Protein AF-A0A496NGK7-F1 (afdb_monomer)

Mean predicted aligned error: 6.14 Å

Foldseek 3Di:
DPPDDDVLVVVVVVVVVCVVCVVPPWDKDWPDKDKFWWDWDDPPDPPAWTKMWIWTWMATPVGKIKTKIKIWTFDDPPDDQDWQPDAAEDFPLLLAWWWKKWWDWPPAQKIKMWIAHSNRYIFIAIANHQCPPVDVVGHGDDVLAKDWPDWGWDPDRPRITIIMTMMIGNDNIDTFWMWTKIWHQDVNDTIIITSFADVVGDSSPRVRTDTD

Nearest PDB structures (foldseek):
  3nv0-assembly1_B  TM=3.096E-01  e=2.035E+00  Caenorhabditis elegans
  5drv-assembly1_A-2  TM=3.560E-01  e=3.803E+00  Homo sapiens

Secondary structure (DSSP, 8-state):
--PPPPHHHHHHHHHHHHHHHTT--S-EEEEEEEEEEEEESSTT-TTPPPEEEEEEEEEETTS-EEEEEEEEEE--TT---------EE-S-GGGSSEEEEEEEETT-S-EEEEEEETTSEEEEEEESBTTBS--SSPPBPPTTTEEEEEEEEEEEETTEEEEEEEEEE-SSPPEEEEEEEEEEEETTEEEEEESS--SS--TT-GGGSEE-

pLDDT: mean 85.37, std 13.39, range [34.03, 98.56]

Solvent-accessible surface area (backbone atoms only — not comparable to full-atom values): 11877 Å² total; per-residue (Å²): 130,83,76,77,74,59,70,59,56,58,54,47,53,54,52,53,52,47,62,68,41,77,78,46,100,56,68,76,41,80,74,51,75,49,80,42,60,38,44,65,70,66,88,84,53,95,77,63,58,58,34,40,34,40,41,38,36,34,40,35,82,81,63,43,30,35,43,35,40,39,40,33,35,37,69,49,98,88,63,79,85,60,85,43,87,63,71,45,82,51,80,73,43,80,81,43,47,18,44,34,33,37,40,24,45,68,82,46,71,33,36,37,38,40,40,32,28,79,68,30,37,24,42,49,31,46,28,64,32,83,70,24,72,81,48,90,71,59,49,66,44,55,68,77,48,42,36,80,76,44,67,42,60,54,74,71,44,90,64,22,43,36,38,37,42,32,32,38,31,59,45,97,61,50,68,36,32,43,40,62,33,36,34,44,58,55,97,86,42,78,42,47,25,26,64,50,78,46,89,72,84,45,91,75,47,69,89,49,37,47,75,107

Radius of gyration: 16.33 Å; Cα contacts (8 Å, |Δi|>4): 457; chains: 1; bounding box: 42×41×37 Å

Structure (mmCIF, N/CA/C/O backbone):
data_AF-A0A496NGK7-F1
#
_entry.id   AF-A0A496NGK7-F1
#
loop_
_atom_site.group_PDB
_atom_site.id
_atom_site.type_symbol
_atom_site.label_atom_id
_atom_site.label_alt_id
_atom_site.label_comp_id
_atom_site.label_asym_id
_atom_site.label_entity_id
_atom_site.label_seq_id
_atom_site.pdbx_PDB_ins_code
_atom_site.Cartn_x
_atom_site.Cartn_y
_atom_site.Cartn_z
_atom_site.occupancy
_atom_site.B_iso_or_equiv
_atom_site.auth_seq_id
_atom_site.auth_comp_id
_atom_site.auth_asym_id
_atom_site.auth_atom_id
_atom_site.pdbx_PDB_model_num
ATOM 1 N N . MET A 1 1 ? 24.297 2.172 10.222 1.00 34.03 1 MET A N 1
ATOM 2 C CA . MET A 1 1 ? 24.162 3.626 10.002 1.00 34.03 1 MET A CA 1
ATOM 3 C C . MET A 1 1 ? 22.992 3.819 9.063 1.00 34.03 1 MET A C 1
ATOM 5 O O . MET A 1 1 ? 23.120 3.502 7.890 1.00 34.03 1 MET A O 1
ATOM 9 N N . THR A 1 2 ? 21.835 4.215 9.584 1.00 40.59 2 THR A N 1
ATOM 10 C CA . THR A 1 2 ? 20.708 4.677 8.768 1.00 40.59 2 THR A CA 1
ATOM 11 C C . THR A 1 2 ? 21.194 5.908 8.011 1.00 40.59 2 THR A C 1
ATOM 13 O O . THR A 1 2 ? 21.618 6.878 8.638 1.00 40.59 2 THR A O 1
ATOM 16 N N . ALA A 1 3 ? 21.260 5.832 6.682 1.00 46.28 3 ALA A N 1
ATOM 17 C CA . ALA A 1 3 ? 21.598 6.997 5.879 1.00 46.28 3 ALA A CA 1
ATOM 18 C C . ALA A 1 3 ? 20.570 8.089 6.198 1.00 46.28 3 ALA A C 1
ATOM 20 O O . ALA A 1 3 ? 19.370 7.815 6.213 1.00 46.28 3 ALA A O 1
ATOM 21 N N . LEU A 1 4 ? 21.048 9.291 6.524 1.00 54.16 4 LEU A N 1
ATOM 22 C CA . LEU A 1 4 ? 20.175 10.444 6.698 1.00 54.16 4 LEU A CA 1
ATOM 23 C C . LEU A 1 4 ? 19.367 10.625 5.416 1.00 54.16 4 LEU A C 1
ATOM 25 O O . LEU A 1 4 ? 19.897 10.477 4.311 1.00 54.16 4 LEU A O 1
ATOM 29 N N . LEU A 1 5 ? 18.084 10.917 5.589 1.00 59.88 5 LEU A N 1
ATOM 30 C CA . LEU A 1 5 ? 17.201 11.246 4.491 1.00 59.88 5 LEU A CA 1
ATOM 31 C C . LEU A 1 5 ? 17.807 12.369 3.644 1.00 59.88 5 LEU A C 1
ATOM 33 O O . LEU A 1 5 ? 18.332 13.337 4.204 1.00 59.88 5 LEU A O 1
ATOM 37 N N . PRO A 1 6 ? 17.710 12.297 2.307 1.00 68.06 6 PRO A N 1
ATOM 38 C CA . PRO A 1 6 ? 17.902 13.479 1.491 1.00 68.06 6 PRO A CA 1
ATOM 39 C C . PRO A 1 6 ? 16.965 14.586 2.006 1.00 68.06 6 PRO A C 1
ATOM 41 O O . PRO A 1 6 ? 15.762 14.336 2.145 1.00 68.06 6 PRO A O 1
ATOM 44 N N . PRO A 1 7 ? 17.460 15.810 2.274 1.00 73.88 7 PRO A N 1
ATOM 45 C CA . PRO A 1 7 ? 16.635 16.904 2.796 1.00 73.88 7 PRO A CA 1
ATOM 46 C C . PRO A 1 7 ? 15.385 17.193 1.951 1.00 73.88 7 PRO A C 1
ATOM 48 O O . PRO A 1 7 ? 14.369 17.664 2.463 1.00 73.88 7 PRO A O 1
ATOM 51 N N . ALA A 1 8 ? 15.434 16.889 0.651 1.00 76.44 8 ALA A N 1
ATOM 52 C CA . ALA A 1 8 ? 14.304 17.038 -0.255 1.00 76.44 8 ALA A CA 1
ATOM 53 C C . ALA A 1 8 ? 13.152 16.059 0.055 1.00 76.44 8 ALA A C 1
ATOM 55 O O . ALA A 1 8 ? 11.986 16.444 -0.068 1.00 76.44 8 ALA A O 1
ATOM 56 N N . ILE A 1 9 ? 13.452 14.832 0.506 1.00 78.31 9 ILE A N 1
ATOM 57 C CA . ILE A 1 9 ? 12.446 13.838 0.920 1.00 78.31 9 ILE A CA 1
ATOM 58 C C . ILE A 1 9 ? 11.722 14.312 2.183 1.00 78.31 9 ILE A C 1
ATOM 60 O O . ILE A 1 9 ? 10.491 14.311 2.213 1.00 78.31 9 ILE A O 1
ATOM 64 N N . GLU A 1 10 ? 12.450 14.816 3.183 1.00 77.19 10 GLU A N 1
ATOM 65 C CA . GLU A 1 10 ? 11.846 15.364 4.410 1.00 77.19 10 GLU A CA 1
ATOM 66 C C . GLU A 1 10 ? 10.927 16.558 4.122 1.00 77.19 10 GLU A C 1
ATOM 68 O O . GLU A 1 10 ? 9.798 16.625 4.614 1.00 77.19 10 GLU A O 1
ATOM 73 N N . GLN A 1 11 ? 11.370 17.489 3.269 1.00 77.50 11 GLN A N 1
ATOM 74 C CA . GLN A 1 11 ? 10.541 18.624 2.855 1.00 77.50 11 GLN A CA 1
ATOM 75 C C . GLN A 1 11 ? 9.290 18.183 2.088 1.00 77.50 11 GLN A C 1
ATOM 77 O O . GLN A 1 11 ? 8.237 18.815 2.212 1.00 77.50 11 GLN A O 1
ATOM 82 N N . ASN A 1 12 ? 9.388 17.126 1.278 1.00 83.12 12 ASN A N 1
ATOM 83 C CA . ASN A 1 12 ? 8.246 16.583 0.556 1.00 83.12 12 ASN A CA 1
ATOM 84 C C . ASN A 1 12 ? 7.221 15.952 1.513 1.00 83.12 12 ASN A C 1
ATOM 86 O O . ASN A 1 12 ? 6.036 16.284 1.421 1.00 83.12 12 ASN A O 1
ATOM 90 N N . LEU A 1 13 ? 7.682 15.136 2.469 1.00 79.06 13 LEU A N 1
ATOM 91 C CA . LEU A 1 13 ? 6.844 14.565 3.529 1.00 79.06 13 LEU A CA 1
ATOM 92 C C . LEU A 1 13 ? 6.095 15.669 4.280 1.00 79.06 13 LEU A C 1
ATOM 94 O O . LEU A 1 13 ? 4.868 15.636 4.353 1.00 79.06 13 LEU A O 1
ATOM 98 N N . TYR A 1 14 ? 6.813 16.706 4.723 1.00 76.19 14 TYR A N 1
ATOM 99 C CA . TYR A 1 14 ? 6.223 17.850 5.420 1.00 76.19 14 TYR A CA 1
ATOM 100 C C . TYR A 1 14 ? 5.133 18.562 4.598 1.00 76.19 14 TYR A C 1
ATOM 102 O O . TYR A 1 14 ? 4.069 18.885 5.127 1.00 76.19 14 TYR A O 1
ATOM 110 N N . LYS A 1 15 ? 5.356 18.782 3.295 1.00 76.00 15 LYS A N 1
ATOM 111 C CA . LYS A 1 15 ? 4.354 19.398 2.403 1.00 76.00 15 LYS A CA 1
ATOM 112 C C . LYS A 1 15 ? 3.128 18.509 2.201 1.00 76.00 15 LYS A C 1
ATOM 114 O O . LYS A 1 15 ? 2.009 19.013 2.186 1.00 76.00 15 LYS A O 1
ATOM 119 N N . THR A 1 16 ? 3.318 17.203 2.021 1.00 74.00 16 THR A N 1
ATOM 120 C CA . THR A 1 16 ? 2.203 16.254 1.872 1.00 74.00 16 THR A CA 1
ATOM 121 C C . THR A 1 16 ? 1.362 16.203 3.134 1.00 74.00 16 THR A C 1
ATOM 123 O O . THR A 1 16 ? 0.141 16.303 3.055 1.00 74.00 16 THR A O 1
ATOM 126 N N . HIS A 1 17 ? 2.025 16.124 4.284 1.00 75.00 17 HIS A N 1
ATOM 127 C CA . HIS A 1 17 ? 1.416 16.270 5.595 1.00 75.00 17 HIS A CA 1
ATOM 128 C C . HIS A 1 17 ? 0.562 17.543 5.648 1.00 75.00 17 HIS A C 1
ATOM 130 O O . HIS A 1 17 ? -0.647 17.434 5.823 1.00 75.00 17 HIS A O 1
ATOM 136 N N . GLN A 1 18 ? 1.135 18.726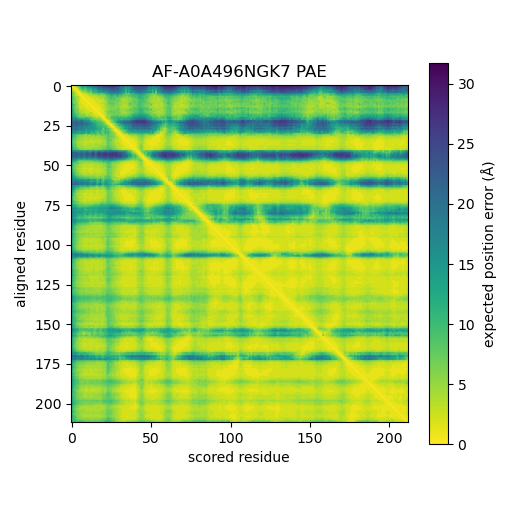 5.382 1.00 73.00 18 GLN A N 1
ATOM 137 C CA . GLN A 1 18 ? 0.377 19.989 5.334 1.00 73.00 18 GLN A CA 1
ATOM 138 C C . GLN A 1 18 ? -0.863 19.920 4.434 1.00 73.00 18 GLN A C 1
ATOM 140 O O . GLN A 1 18 ? -1.938 20.297 4.873 1.00 73.00 18 GLN A O 1
ATOM 145 N N . GLN A 1 19 ? -0.764 19.368 3.224 1.00 70.25 19 GLN A N 1
ATOM 146 C CA . GLN A 1 19 ? -1.907 19.294 2.304 1.00 70.25 19 GLN A CA 1
ATOM 147 C C . GLN A 1 19 ? -3.047 18.391 2.788 1.00 70.25 19 GLN A C 1
ATOM 149 O O . GLN A 1 19 ? -4.212 18.699 2.535 1.00 70.25 19 GLN A O 1
ATOM 154 N N . VAL A 1 20 ? -2.737 17.283 3.468 1.00 67.00 20 VAL A N 1
ATOM 155 C CA . VAL A 1 20 ? -3.765 16.462 4.129 1.00 67.00 20 VAL A CA 1
ATOM 156 C C . VAL A 1 20 ? -4.433 17.275 5.247 1.00 67.00 20 VAL A C 1
ATOM 158 O O . VAL A 1 20 ? -5.654 17.232 5.393 1.00 67.00 20 VAL A O 1
ATOM 161 N N . PHE A 1 21 ? -3.646 18.071 5.979 1.00 62.72 21 PHE A N 1
ATOM 162 C CA . PHE A 1 21 ? -4.090 18.861 7.130 1.00 62.72 21 PHE A CA 1
ATOM 163 C C . PHE A 1 21 ? -4.836 20.158 6.780 1.00 62.72 21 PHE A C 1
ATOM 165 O O . PHE A 1 21 ? -5.725 20.551 7.527 1.00 62.72 21 PHE A O 1
ATOM 172 N N . ASP A 1 22 ? -4.536 20.820 5.661 1.00 59.59 22 ASP A N 1
ATOM 173 C CA . ASP A 1 22 ? -5.075 22.150 5.328 1.00 59.59 22 ASP A CA 1
ATOM 174 C C . ASP A 1 22 ? -6.607 22.155 5.130 1.00 59.59 22 ASP A C 1
ATOM 176 O O . ASP A 1 22 ? -7.239 23.212 5.127 1.00 59.59 22 ASP A O 1
ATOM 180 N N . LYS A 1 23 ? -7.236 20.975 5.010 1.00 52.47 23 LYS A N 1
ATOM 181 C CA . LYS A 1 23 ? -8.699 20.814 4.959 1.00 52.47 23 LYS A CA 1
ATOM 182 C C . LYS A 1 23 ? -9.327 20.421 6.308 1.00 52.47 23 LYS A C 1
ATOM 184 O O . LYS A 1 23 ? -10.541 20.543 6.462 1.00 52.47 23 LYS A O 1
ATOM 189 N N . ALA A 1 24 ? -8.532 19.990 7.288 1.00 51.34 24 ALA A N 1
ATOM 190 C CA . ALA A 1 24 ? -8.985 19.585 8.614 1.00 51.34 24 ALA A CA 1
ATOM 191 C C . ALA A 1 24 ? -8.494 20.607 9.650 1.00 51.34 24 ALA A C 1
ATOM 193 O O . ALA A 1 24 ? -7.361 20.531 10.111 1.00 51.34 24 ALA A O 1
ATOM 194 N N . GLY A 1 25 ? -9.339 21.574 10.026 1.00 51.78 25 GLY A N 1
ATOM 195 C CA . GLY A 1 25 ? -9.078 22.580 11.074 1.00 51.78 25 GLY A CA 1
ATOM 196 C C . GLY A 1 25 ? -8.949 22.005 12.496 1.00 51.78 25 GLY A C 1
ATOM 197 O O . GLY A 1 25 ? -9.482 22.568 13.448 1.00 51.78 25 GLY A O 1
ATOM 198 N N . SER A 1 26 ? -8.283 20.864 12.632 1.00 54.50 26 SER A N 1
ATOM 199 C CA . SER A 1 26 ? -8.196 20.001 13.799 1.00 54.50 26 SER A CA 1
ATOM 200 C C . SER A 1 26 ? -6.744 19.950 14.279 1.00 54.50 26 SER A C 1
ATOM 202 O O . SER A 1 26 ? -5.812 19.845 13.483 1.00 54.50 26 SER A O 1
ATOM 204 N N . SER A 1 27 ? -6.527 20.015 15.590 1.00 57.94 27 SER A N 1
ATOM 205 C CA . SER A 1 27 ? -5.200 19.833 16.183 1.00 57.94 27 SER A CA 1
ATOM 206 C C . SER A 1 27 ? -4.720 18.391 15.986 1.00 57.94 27 SER A C 1
ATOM 208 O O . SER A 1 27 ? -5.440 17.449 16.320 1.00 57.94 27 SER A O 1
ATOM 210 N N . LYS A 1 28 ? -3.505 18.231 15.443 1.00 64.88 28 LYS A N 1
ATOM 211 C CA . LYS A 1 28 ? -2.883 16.931 15.158 1.00 64.88 28 LYS A CA 1
ATOM 212 C C . LYS A 1 28 ? -2.143 16.366 16.366 1.00 64.88 28 LYS A C 1
ATOM 214 O O . LYS A 1 28 ? -1.424 17.097 17.051 1.00 64.88 28 LYS A O 1
ATOM 219 N N . HIS A 1 29 ? -2.196 15.048 16.512 1.00 65.56 29 HIS A N 1
ATOM 220 C CA . HIS A 1 29 ? -1.233 14.289 17.298 1.00 65.56 29 HIS A CA 1
ATOM 221 C C . HIS A 1 29 ? -0.621 13.215 16.397 1.00 65.56 29 HIS A C 1
ATOM 223 O O . HIS A 1 29 ? -1.316 12.309 15.941 1.00 65.56 29 HIS A O 1
ATOM 229 N N . ASN A 1 30 ? 0.676 13.346 16.093 1.00 68.56 30 ASN A N 1
ATOM 230 C CA . ASN A 1 30 ? 1.402 12.254 15.451 1.00 68.56 30 ASN A CA 1
ATOM 231 C C . ASN A 1 30 ? 1.521 11.120 16.470 1.00 68.56 30 ASN A C 1
ATOM 233 O O . ASN A 1 30 ? 2.072 11.347 17.549 1.00 68.56 30 ASN A O 1
ATOM 237 N N . ILE A 1 31 ? 0.960 9.954 16.149 1.00 74.56 31 ILE A N 1
ATOM 238 C CA . ILE A 1 31 ? 1.047 8.785 17.020 1.00 74.56 31 ILE A CA 1
ATOM 239 C C . ILE A 1 31 ? 2.406 8.123 16.798 1.00 74.56 31 ILE A C 1
ATOM 241 O O . ILE A 1 31 ? 3.157 7.940 17.754 1.00 74.56 31 ILE A O 1
ATOM 245 N N . TRP A 1 32 ? 2.737 7.796 15.546 1.00 84.69 32 TRP A N 1
ATOM 246 C CA . TRP A 1 32 ? 4.004 7.163 15.188 1.00 84.69 32 TRP A CA 1
ATOM 247 C C . TRP A 1 32 ? 4.357 7.357 13.708 1.0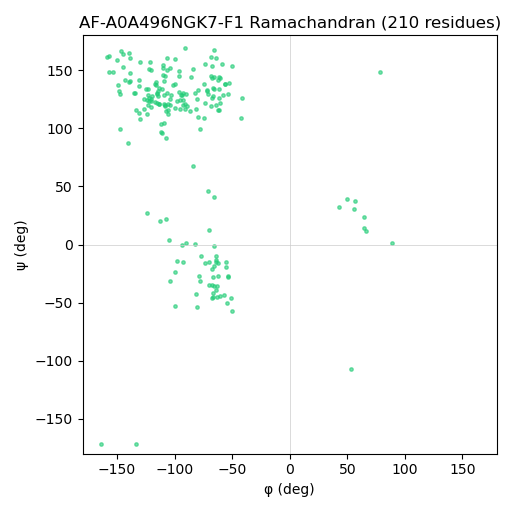0 84.69 32 TRP A C 1
ATOM 249 O O . TRP A 1 32 ? 3.507 7.642 12.864 1.00 84.69 32 TRP A O 1
ATOM 259 N N . GLN A 1 33 ? 5.640 7.151 13.403 1.00 88.19 33 GLN A N 1
ATOM 260 C CA . GLN A 1 33 ? 6.187 7.065 12.051 1.00 88.19 33 GLN A CA 1
ATOM 261 C C . GLN A 1 33 ? 7.069 5.815 11.947 1.00 88.19 33 GLN A C 1
ATOM 263 O O . GLN A 1 33 ? 7.887 5.569 12.833 1.00 88.19 33 GLN A O 1
ATOM 268 N N . GLN A 1 34 ? 6.940 5.069 10.850 1.00 90.94 34 GLN A N 1
ATOM 269 C CA . GLN A 1 34 ? 7.770 3.906 10.535 1.00 90.94 34 GLN A CA 1
ATOM 270 C C . GLN A 1 34 ? 8.303 4.000 9.102 1.00 90.94 34 GLN A C 1
ATOM 272 O O . GLN A 1 34 ? 7.599 4.422 8.184 1.00 90.94 34 GLN A O 1
ATOM 277 N N . VAL A 1 35 ? 9.555 3.583 8.907 1.00 92.94 35 VAL A N 1
ATOM 278 C CA . VAL A 1 35 ? 10.210 3.558 7.592 1.00 92.94 35 VAL A CA 1
ATOM 279 C C . VAL A 1 35 ? 10.420 2.116 7.152 1.00 92.94 35 VAL A C 1
ATOM 281 O O . VAL A 1 35 ? 10.913 1.291 7.924 1.00 92.94 35 VAL A O 1
ATOM 284 N N . PHE A 1 36 ? 10.086 1.834 5.898 1.00 95.56 36 PHE A N 1
ATOM 285 C CA . PHE A 1 36 ? 10.253 0.534 5.263 1.00 95.56 36 PHE A CA 1
ATOM 286 C C . PHE A 1 36 ? 11.167 0.674 4.054 1.00 95.56 36 PHE A C 1
ATOM 288 O O . PHE A 1 36 ? 10.889 1.444 3.138 1.00 95.56 36 PHE A O 1
ATOM 295 N N . TYR A 1 37 ? 12.247 -0.098 4.033 1.00 94.88 37 TYR A N 1
ATOM 296 C CA . TYR A 1 37 ? 13.072 -0.273 2.842 1.00 94.88 37 TYR A CA 1
ATOM 297 C C . TYR A 1 37 ? 12.596 -1.544 2.157 1.00 94.88 37 TYR A C 1
ATOM 299 O O . TYR A 1 37 ? 12.654 -2.613 2.772 1.00 94.88 37 TYR A O 1
ATOM 307 N N . LEU A 1 38 ? 12.071 -1.428 0.938 1.00 95.75 38 LEU A N 1
ATOM 308 C CA . LEU A 1 38 ? 11.560 -2.586 0.215 1.00 95.75 38 LEU A CA 1
ATOM 309 C C . LEU A 1 38 ? 12.656 -3.161 -0.675 1.00 95.75 38 LEU A C 1
ATOM 311 O O . LEU A 1 38 ? 13.304 -2.442 -1.437 1.00 95.75 38 LEU A O 1
ATOM 315 N N . ILE A 1 39 ? 12.839 -4.471 -0.578 1.00 93.88 39 ILE A N 1
ATOM 316 C CA . ILE A 1 39 ? 13.808 -5.234 -1.359 1.00 93.88 39 ILE A CA 1
ATOM 317 C C . ILE A 1 39 ? 13.070 -6.081 -2.401 1.00 93.88 39 ILE A C 1
ATOM 319 O O . ILE A 1 39 ? 11.966 -6.551 -2.114 1.00 93.88 39 ILE A O 1
ATOM 323 N N . PRO A 1 40 ? 13.629 -6.289 -3.604 1.00 94.19 40 PRO A N 1
ATOM 324 C CA . PRO A 1 40 ? 13.021 -7.163 -4.602 1.00 94.19 40 PRO A CA 1
ATOM 325 C C . PRO A 1 40 ? 13.070 -8.632 -4.153 1.00 94.19 40 PRO A C 1
ATOM 327 O O . PRO A 1 40 ? 14.034 -9.078 -3.530 1.00 94.19 40 PRO A O 1
ATOM 330 N N . PHE A 1 41 ? 12.037 -9.403 -4.485 1.00 90.44 41 PHE A N 1
ATOM 331 C CA . PHE A 1 41 ? 12.031 -10.851 -4.336 1.00 90.44 41 PHE A CA 1
ATOM 332 C C . PHE A 1 41 ? 12.909 -11.458 -5.434 1.00 90.44 41 PHE A C 1
ATOM 334 O O . PHE A 1 41 ? 12.508 -11.477 -6.598 1.00 90.44 41 PHE A O 1
ATOM 341 N N . SER A 1 42 ? 14.079 -11.974 -5.042 1.00 76.56 42 SER A N 1
ATOM 342 C CA . SER A 1 42 ? 15.182 -12.495 -5.876 1.00 76.56 42 SER A CA 1
ATOM 343 C C . SER A 1 42 ? 16.106 -11.444 -6.517 1.00 76.56 42 SER A C 1
ATOM 345 O O . SER A 1 42 ? 15.684 -10.353 -6.895 1.00 76.56 42 SER A O 1
ATOM 347 N N . ASP A 1 43 ? 17.381 -11.816 -6.689 1.00 63.62 43 ASP A N 1
ATOM 348 C CA . ASP A 1 43 ? 18.474 -10.979 -7.225 1.00 63.62 43 ASP A CA 1
ATOM 349 C C . ASP A 1 43 ? 18.359 -10.669 -8.736 1.00 63.62 43 ASP A C 1
ATOM 351 O O . ASP A 1 43 ? 19.318 -10.232 -9.372 1.00 63.62 43 ASP A O 1
ATOM 355 N N . VAL A 1 44 ? 17.205 -10.933 -9.355 1.00 54.84 44 VAL A N 1
ATOM 356 C CA . VAL A 1 44 ? 17.050 -10.992 -10.821 1.00 54.84 44 VAL A CA 1
ATOM 357 C C . VAL A 1 44 ? 17.174 -9.616 -11.494 1.00 54.84 44 VAL A C 1
ATOM 359 O O . VAL A 1 44 ? 17.416 -9.541 -12.697 1.00 54.84 44 VAL A O 1
ATOM 362 N N . ALA A 1 45 ? 17.097 -8.513 -10.748 1.00 54.91 45 ALA A N 1
ATOM 363 C CA . ALA A 1 45 ? 17.201 -7.174 -11.314 1.00 54.91 45 ALA A CA 1
ATOM 364 C C . ALA A 1 45 ? 18.504 -6.478 -10.891 1.00 54.91 45 ALA A C 1
ATOM 366 O O . ALA A 1 45 ? 18.566 -5.796 -9.871 1.00 54.91 45 ALA A O 1
ATOM 367 N N . VAL A 1 46 ? 19.522 -6.557 -11.757 1.00 55.22 46 VAL A N 1
ATOM 368 C CA . VAL A 1 46 ? 20.752 -5.730 -11.700 1.00 55.22 46 VAL A CA 1
ATOM 369 C C . VAL A 1 46 ? 20.421 -4.218 -11.687 1.00 55.22 46 VAL A C 1
ATOM 371 O O . VAL A 1 46 ? 21.259 -3.397 -11.326 1.00 55.22 46 VAL A O 1
ATOM 374 N N . THR A 1 47 ? 19.182 -3.848 -12.034 1.00 71.00 47 THR A N 1
ATOM 375 C CA . THR A 1 47 ? 18.645 -2.480 -12.107 1.00 71.00 47 THR A CA 1
ATOM 376 C C . THR A 1 47 ? 17.388 -2.268 -11.249 1.00 71.00 47 THR A C 1
ATOM 378 O O . THR A 1 47 ? 16.549 -1.439 -11.598 1.00 71.00 47 THR A O 1
ATOM 381 N N . ALA A 1 48 ? 17.199 -3.025 -10.160 1.00 82.69 48 ALA A N 1
ATOM 382 C CA . ALA A 1 48 ? 16.057 -2.812 -9.267 1.00 82.69 48 ALA A CA 1
ATOM 383 C C . ALA A 1 48 ? 16.098 -1.394 -8.659 1.00 82.69 48 ALA A C 1
ATOM 385 O O . ALA A 1 48 ? 17.073 -1.086 -7.969 1.00 82.69 48 ALA A O 1
ATOM 386 N N . PRO A 1 49 ? 15.067 -0.547 -8.856 1.00 89.25 49 PRO A N 1
ATOM 387 C CA . PRO A 1 49 ? 15.003 0.736 -8.174 1.00 89.25 49 PRO A CA 1
ATOM 388 C C . PRO A 1 49 ? 14.975 0.535 -6.664 1.00 89.25 49 PRO A C 1
ATOM 390 O O . PRO A 1 49 ? 14.321 -0.381 -6.152 1.00 89.25 49 PRO A O 1
ATOM 393 N N . LYS A 1 50 ? 15.634 1.434 -5.938 1.00 91.12 50 LYS A N 1
ATOM 394 C CA . LYS A 1 50 ? 15.430 1.565 -4.497 1.00 91.12 50 LYS A CA 1
ATOM 395 C C . LYS A 1 50 ? 14.009 2.039 -4.234 1.00 91.12 50 LYS A C 1
ATOM 397 O O . LYS A 1 50 ? 13.543 3.001 -4.847 1.00 91.12 50 LYS A O 1
ATOM 402 N N . ILE A 1 51 ? 13.349 1.393 -3.280 1.00 93.38 51 ILE A N 1
ATOM 403 C CA . ILE A 1 51 ? 12.013 1.776 -2.838 1.00 93.38 51 ILE A CA 1
ATOM 404 C C . ILE A 1 51 ? 12.025 1.965 -1.326 1.00 93.38 51 ILE A C 1
ATOM 406 O O . ILE A 1 51 ? 12.409 1.065 -0.576 1.00 93.38 51 ILE A O 1
ATOM 410 N N . VAL A 1 52 ? 11.596 3.146 -0.888 1.00 94.31 52 VAL A N 1
ATOM 411 C CA . VAL A 1 52 ? 11.439 3.489 0.527 1.00 94.31 52 VAL A CA 1
ATOM 412 C C . VAL A 1 52 ? 10.004 3.927 0.762 1.00 94.31 52 VAL A C 1
ATOM 414 O O . VAL A 1 52 ? 9.472 4.731 -0.001 1.00 94.31 52 VAL A O 1
ATOM 417 N N . VAL A 1 53 ? 9.376 3.415 1.815 1.00 95.69 53 VAL A N 1
ATOM 418 C CA . VAL A 1 53 ? 8.017 3.791 2.207 1.00 95.69 53 VAL A CA 1
ATOM 419 C C . VAL A 1 53 ? 8.036 4.392 3.601 1.00 95.69 53 VAL A C 1
ATOM 421 O O . VAL A 1 53 ? 8.556 3.788 4.537 1.00 95.69 53 VAL A O 1
ATOM 424 N N . TYR A 1 54 ? 7.447 5.574 3.731 1.00 93.44 54 TYR A N 1
ATOM 425 C CA . TYR A 1 54 ? 7.147 6.196 5.016 1.00 93.44 54 TYR A CA 1
ATOM 426 C C . TYR A 1 54 ? 5.692 5.928 5.352 1.00 93.44 54 TYR A C 1
ATOM 428 O O . TYR A 1 54 ? 4.815 6.268 4.558 1.00 93.44 54 TYR A O 1
ATOM 436 N N . ALA A 1 55 ? 5.452 5.323 6.508 1.00 93.69 55 ALA A N 1
ATOM 437 C CA . ALA A 1 55 ? 4.128 5.177 7.082 1.00 93.69 55 ALA A CA 1
ATOM 438 C C . ALA A 1 55 ? 4.010 6.123 8.279 1.00 93.69 55 ALA A C 1
ATOM 440 O O . ALA A 1 55 ? 4.714 5.948 9.273 1.00 93.69 55 ALA A O 1
ATOM 441 N N . ASP A 1 56 ? 3.132 7.114 8.180 1.00 89.88 56 ASP A N 1
ATOM 442 C CA . ASP A 1 56 ? 2.792 8.021 9.275 1.00 89.88 56 ASP A CA 1
ATOM 443 C C . ASP A 1 56 ? 1.373 7.724 9.757 1.00 89.88 56 ASP A C 1
ATOM 445 O O . ASP A 1 56 ? 0.442 7.711 8.947 1.00 89.88 56 ASP A O 1
ATOM 449 N N . PHE A 1 57 ? 1.191 7.535 11.065 1.00 87.56 57 PHE A N 1
ATOM 450 C CA . PHE A 1 57 ? -0.131 7.370 11.665 1.00 87.56 57 PHE A CA 1
ATOM 451 C C . PHE A 1 57 ? -0.468 8.534 12.579 1.00 87.56 57 PHE A C 1
ATOM 453 O O . PHE A 1 57 ? 0.231 8.852 13.545 1.00 87.56 57 PHE A O 1
ATOM 460 N N . LEU A 1 58 ? -1.565 9.193 12.242 1.00 83.25 58 LEU A N 1
ATOM 461 C CA . LEU A 1 58 ? -1.936 10.488 12.777 1.00 83.25 58 LEU A CA 1
ATOM 462 C C . LEU A 1 58 ? -3.334 10.388 13.373 1.00 83.25 58 LEU A C 1
ATOM 464 O O . LEU A 1 58 ? -4.238 9.870 12.722 1.00 83.25 58 LEU A O 1
ATOM 468 N N . SER A 1 59 ? -3.520 10.925 14.577 1.00 76.38 59 SER A N 1
ATOM 469 C CA . SER A 1 59 ? -4.838 11.048 15.202 1.00 76.38 59 SER A CA 1
ATOM 470 C C . SER A 1 59 ? -5.280 12.500 15.277 1.00 76.38 59 SER A C 1
ATOM 472 O O . SER A 1 59 ? -4.467 13.417 15.466 1.00 76.38 59 SER A O 1
ATOM 474 N N . TYR A 1 60 ? -6.586 12.693 15.131 1.00 68.62 60 TYR A N 1
ATOM 475 C CA . TYR A 1 60 ? -7.240 13.990 15.137 1.00 68.62 60 TYR A CA 1
ATOM 476 C C . TYR A 1 60 ? -8.301 14.048 16.227 1.00 68.62 60 TYR A C 1
ATOM 478 O O . TYR A 1 60 ? -8.938 13.056 16.566 1.00 68.62 60 TYR A O 1
ATOM 486 N N . THR A 1 61 ? -8.542 15.255 16.738 1.00 57.41 61 THR A N 1
ATOM 487 C CA . THR A 1 61 ? -9.514 15.527 17.811 1.00 57.41 61 THR A CA 1
ATOM 488 C C . THR A 1 61 ? -10.982 15.272 17.445 1.00 57.41 61 THR A C 1
ATOM 490 O O . THR A 1 61 ? -11.852 15.467 18.287 1.00 57.41 61 THR A O 1
ATOM 493 N N . ASN A 1 62 ? -11.269 14.854 16.210 1.00 61.03 62 ASN A N 1
ATOM 494 C CA . ASN A 1 62 ? -12.589 14.447 15.720 1.00 61.03 62 ASN A CA 1
ATOM 495 C C . ASN A 1 62 ? -12.707 12.921 15.506 1.00 61.03 62 ASN A C 1
ATOM 497 O O . ASN A 1 62 ? -13.547 12.489 14.718 1.00 61.03 62 ASN A O 1
ATOM 501 N N . ASP A 1 63 ? -11.855 12.133 16.170 1.00 59.03 63 ASP A N 1
ATOM 502 C CA . ASP A 1 63 ? -11.840 10.660 16.187 1.00 59.03 63 ASP A CA 1
ATOM 503 C C . ASP A 1 63 ? -11.538 9.970 14.845 1.00 59.03 63 ASP A C 1
ATOM 505 O O . ASP A 1 63 ? -11.727 8.761 14.709 1.00 59.03 63 ASP A O 1
ATOM 509 N N . LYS A 1 64 ? -11.027 10.700 13.845 1.00 70.31 64 LYS A N 1
ATOM 510 C CA . LYS A 1 64 ? -10.497 10.085 12.620 1.00 70.31 64 LYS A CA 1
ATOM 511 C C . LYS A 1 64 ? -8.997 9.874 12.745 1.00 70.31 64 LYS A C 1
ATOM 513 O O . LYS A 1 64 ? -8.259 10.807 13.058 1.00 70.31 64 LYS A O 1
ATOM 518 N N . ASN A 1 65 ? -8.551 8.654 12.467 1.00 81.88 65 ASN A N 1
ATOM 519 C CA . ASN A 1 65 ? -7.133 8.347 12.349 1.00 81.88 65 ASN A CA 1
ATOM 520 C C . ASN A 1 65 ? -6.770 8.258 10.868 1.00 81.88 65 ASN A C 1
ATOM 522 O O . ASN A 1 65 ? -7.499 7.639 10.093 1.00 81.88 65 ASN A O 1
ATOM 526 N N . HIS A 1 66 ? -5.638 8.836 10.478 1.00 86.69 66 HIS A N 1
ATOM 527 C CA . HIS A 1 66 ? -5.140 8.745 9.110 1.00 86.69 66 HIS A CA 1
ATOM 528 C C . HIS A 1 66 ? -3.827 7.976 9.071 1.00 86.69 66 HIS A C 1
ATOM 530 O O . HIS A 1 66 ? -2.900 8.285 9.821 1.00 86.69 66 HIS A O 1
ATOM 536 N N . LEU A 1 67 ? -3.753 7.000 8.168 1.00 91.25 67 LEU A N 1
ATOM 537 C CA . LEU A 1 67 ? -2.507 6.358 7.769 1.00 91.25 67 LEU A CA 1
ATOM 538 C C . LEU A 1 67 ? -2.060 6.981 6.447 1.00 91.25 67 LEU A C 1
ATOM 540 O O . LEU A 1 67 ? -2.754 6.871 5.436 1.00 91.25 67 LEU A O 1
ATOM 544 N N . ILE A 1 68 ? -0.900 7.628 6.450 1.00 92.12 68 ILE A N 1
ATOM 545 C CA . ILE A 1 68 ? -0.279 8.178 5.247 1.00 92.12 68 ILE A CA 1
ATOM 546 C C . ILE A 1 68 ? 0.870 7.263 4.847 1.00 92.12 68 ILE A C 1
ATOM 548 O O . ILE A 1 68 ? 1.829 7.104 5.596 1.00 92.12 68 ILE A O 1
ATOM 552 N N . LEU A 1 69 ? 0.788 6.703 3.646 1.00 95.25 69 LEU A N 1
ATOM 553 C CA . LEU A 1 69 ? 1.841 5.915 3.021 1.00 95.25 69 LEU A CA 1
ATOM 554 C C . LEU A 1 69 ? 2.492 6.754 1.924 1.00 95.25 69 LEU A C 1
ATOM 556 O O . LEU A 1 69 ? 1.838 7.114 0.946 1.00 95.25 69 LEU A O 1
ATOM 560 N N . SER A 1 70 ? 3.773 7.076 2.079 1.00 94.38 70 SER A N 1
ATOM 561 C CA . SER A 1 70 ? 4.559 7.811 1.084 1.00 94.38 70 SER A CA 1
ATOM 562 C C . SER A 1 70 ? 5.627 6.904 0.487 1.00 94.38 70 SER A C 1
ATOM 564 O O . SER A 1 70 ? 6.641 6.636 1.129 1.00 94.38 70 SER A O 1
ATOM 566 N N . TYR A 1 71 ? 5.389 6.442 -0.736 1.00 94.69 71 TYR A N 1
ATOM 567 C CA . TYR A 1 71 ? 6.283 5.595 -1.516 1.00 94.69 71 TYR A CA 1
ATOM 568 C C . TYR A 1 71 ? 7.233 6.469 -2.335 1.00 94.69 71 TYR A C 1
ATOM 570 O O . TYR A 1 71 ? 6.800 7.232 -3.199 1.00 94.69 71 TYR A O 1
ATOM 578 N N . PHE A 1 72 ? 8.530 6.326 -2.087 1.00 92.88 72 PHE A N 1
ATOM 579 C CA . PHE A 1 72 ? 9.606 6.921 -2.867 1.00 92.88 72 PHE A CA 1
ATOM 580 C C . PHE A 1 72 ? 10.253 5.822 -3.701 1.00 92.88 72 PHE A C 1
ATOM 582 O O . PHE A 1 72 ? 10.885 4.919 -3.155 1.00 92.88 72 PHE A O 1
ATOM 589 N N . ILE A 1 73 ? 10.080 5.896 -5.018 1.00 92.19 73 ILE A N 1
ATOM 590 C CA . ILE A 1 73 ? 10.576 4.905 -5.977 1.00 92.19 73 ILE A CA 1
ATOM 591 C C . ILE A 1 73 ? 11.652 5.569 -6.828 1.00 92.19 73 ILE A C 1
ATOM 593 O O . ILE A 1 73 ? 11.379 6.577 -7.481 1.00 92.19 73 ILE A O 1
ATOM 597 N N . GLU A 1 74 ? 12.869 5.028 -6.805 1.00 90.06 74 GLU A N 1
ATOM 598 C CA . GLU A 1 74 ? 13.977 5.510 -7.635 1.00 90.06 74 GLU A CA 1
ATOM 599 C C . GLU A 1 74 ? 13.569 5.484 -9.116 1.00 90.06 74 GLU A C 1
ATOM 601 O O . GLU A 1 74 ? 12.890 4.561 -9.589 1.00 90.06 74 GLU A O 1
ATOM 606 N N . LYS A 1 75 ? 13.938 6.533 -9.850 1.00 86.00 75 LYS A N 1
ATOM 607 C CA . LYS A 1 75 ? 13.664 6.621 -11.282 1.00 86.00 75 LYS A CA 1
ATOM 608 C C . LYS A 1 75 ? 14.356 5.480 -12.016 1.00 86.00 75 LYS A C 1
ATOM 610 O O . LYS A 1 75 ? 15.555 5.254 -11.869 1.00 86.00 75 LYS A O 1
ATOM 615 N N . ILE A 1 76 ? 13.602 4.848 -12.895 1.00 77.81 76 ILE A N 1
ATOM 616 C CA . ILE A 1 76 ? 14.074 3.941 -13.930 1.00 77.81 76 ILE A CA 1
ATOM 617 C C . ILE A 1 76 ? 13.455 4.376 -15.262 1.00 77.81 76 ILE A C 1
ATOM 619 O O . ILE A 1 76 ? 12.420 5.035 -15.265 1.00 77.81 76 ILE A O 1
ATOM 623 N N . PRO A 1 77 ? 14.047 4.028 -16.414 1.00 72.06 77 PRO A N 1
ATOM 624 C CA . PRO A 1 77 ? 13.503 4.426 -17.716 1.00 72.06 77 PRO A CA 1
ATOM 625 C C . PRO A 1 77 ? 12.028 4.040 -17.935 1.00 72.06 77 PRO A C 1
ATOM 627 O O . PRO A 1 77 ? 11.321 4.731 -18.664 1.00 72.06 77 PRO A O 1
ATOM 630 N N . ASP A 1 78 ? 11.571 2.967 -17.283 1.00 67.25 78 ASP A N 1
ATOM 631 C CA . ASP A 1 78 ? 10.242 2.382 -17.481 1.00 67.25 78 ASP A CA 1
ATOM 632 C C . ASP A 1 78 ? 9.170 2.909 -16.512 1.00 67.25 78 ASP A C 1
ATOM 634 O O . ASP A 1 78 ? 7.977 2.715 -16.763 1.00 67.25 78 ASP A O 1
ATOM 638 N N . ASN A 1 79 ? 9.548 3.582 -15.414 1.00 68.81 79 ASN A N 1
ATOM 639 C CA . ASN A 1 79 ? 8.577 4.241 -14.543 1.00 68.81 79 ASN A CA 1
ATOM 640 C C . ASN A 1 79 ? 8.462 5.720 -14.936 1.00 68.81 79 ASN A C 1
ATOM 642 O O . ASN A 1 79 ? 9.437 6.457 -15.014 1.00 68.81 79 ASN A O 1
ATOM 646 N N . HIS A 1 80 ? 7.242 6.156 -15.229 1.00 69.19 80 HIS A N 1
ATOM 647 C CA . HIS A 1 80 ? 6.937 7.544 -15.551 1.00 69.19 80 HIS A CA 1
ATOM 648 C C . HIS A 1 80 ? 5.911 8.076 -14.561 1.00 69.19 80 HIS A C 1
ATOM 650 O O . HIS A 1 80 ? 5.185 7.321 -13.915 1.00 69.19 80 HIS A O 1
ATOM 656 N N . LEU A 1 81 ? 5.898 9.396 -14.423 1.00 68.25 81 LEU A N 1
ATOM 657 C CA . LEU A 1 81 ? 5.041 10.098 -13.488 1.00 68.25 81 LEU A CA 1
ATOM 658 C C . LEU A 1 81 ? 3.938 10.821 -14.252 1.00 68.25 81 LEU A C 1
ATOM 660 O O . LEU A 1 81 ? 4.110 11.975 -14.648 1.00 68.25 81 LEU A O 1
ATOM 664 N N . ASP A 1 82 ? 2.802 10.160 -14.426 1.00 71.12 82 ASP A N 1
ATOM 665 C CA . ASP A 1 82 ? 1.602 10.833 -14.911 1.00 71.12 82 ASP A CA 1
ATOM 666 C C . ASP A 1 82 ? 0.932 11.574 -13.761 1.00 71.12 82 ASP A C 1
ATOM 668 O O . ASP A 1 82 ? 0.771 11.036 -12.669 1.00 71.12 82 ASP A O 1
ATOM 672 N N . THR A 1 83 ? 0.544 12.833 -13.972 1.00 76.94 83 THR A N 1
ATOM 673 C CA . THR A 1 83 ? -0.106 13.612 -12.908 1.00 76.94 83 THR A CA 1
ATOM 674 C C . THR A 1 83 ? -1.447 12.982 -12.541 1.00 76.94 83 THR A C 1
ATOM 676 O O . THR A 1 83 ? -2.362 12.921 -13.366 1.00 76.94 83 THR A O 1
ATOM 679 N N . ILE A 1 84 ? -1.591 12.582 -11.279 1.00 81.56 84 ILE A N 1
ATOM 680 C CA . ILE A 1 84 ? -2.841 12.016 -10.774 1.00 81.56 84 ILE A CA 1
ATOM 681 C C . ILE A 1 84 ? -3.801 13.170 -10.487 1.00 81.56 84 ILE A C 1
ATOM 683 O O . ILE A 1 84 ? -3.608 13.950 -9.557 1.00 81.56 84 ILE A O 1
ATOM 687 N N . THR A 1 85 ? -4.845 13.297 -11.306 1.00 71.12 85 THR A N 1
ATOM 688 C CA . THR A 1 85 ? -5.839 14.379 -11.170 1.00 71.12 85 THR A CA 1
ATOM 689 C C . THR A 1 85 ? -7.116 13.934 -10.463 1.00 71.12 85 THR A C 1
ATOM 691 O O . THR A 1 85 ? -7.821 14.771 -9.897 1.00 71.12 85 THR A O 1
ATOM 694 N N . LYS A 1 86 ? -7.419 12.630 -10.479 1.00 76.69 86 LYS A N 1
ATOM 695 C CA . LYS A 1 86 ? -8.536 11.984 -9.773 1.00 76.69 86 LYS A CA 1
ATOM 696 C C . LYS A 1 86 ? -8.183 10.525 -9.502 1.00 76.69 86 LYS A C 1
ATOM 698 O O . LYS A 1 86 ? -7.527 9.905 -10.332 1.00 76.69 86 LYS A O 1
ATOM 703 N N . HIS A 1 87 ? -8.681 9.974 -8.400 1.00 84.81 87 HIS A N 1
ATOM 704 C CA . HIS A 1 87 ? -8.642 8.536 -8.152 1.00 84.81 87 HIS A CA 1
ATOM 705 C C . HIS A 1 87 ? -9.963 7.874 -8.556 1.00 84.81 87 HIS A C 1
ATOM 707 O O . HIS A 1 87 ? -11.037 8.469 -8.439 1.00 84.81 87 HIS A O 1
ATOM 713 N N . LYS A 1 88 ? -9.887 6.641 -9.061 1.00 91.31 88 LYS A N 1
ATOM 714 C CA . LYS A 1 88 ? -11.049 5.860 -9.506 1.00 91.31 88 LYS A CA 1
ATO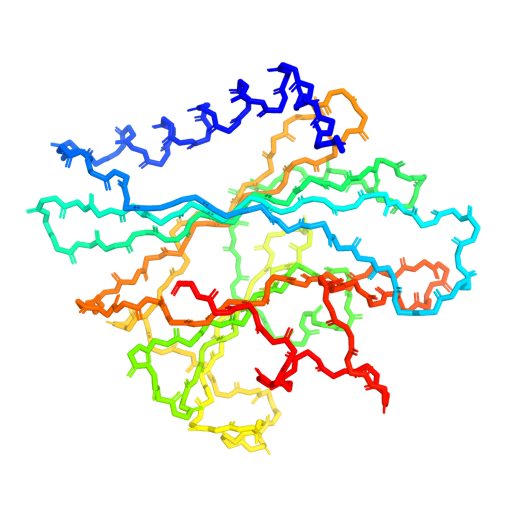M 715 C C . LYS A 1 88 ? -10.934 4.431 -8.993 1.00 91.31 88 LYS A C 1
ATOM 717 O O . LYS A 1 88 ? -9.902 3.800 -9.202 1.00 91.31 88 LYS A O 1
ATOM 722 N N . ARG A 1 89 ? -11.998 3.905 -8.380 1.00 95.56 89 ARG A N 1
ATOM 723 C CA . ARG A 1 89 ? -11.999 2.513 -7.925 1.00 95.56 89 ARG A CA 1
ATOM 724 C C . ARG A 1 89 ? -11.947 1.541 -9.119 1.00 95.56 89 ARG A C 1
ATOM 726 O O . ARG A 1 89 ? -12.661 1.760 -10.104 1.00 95.56 89 ARG A O 1
ATOM 733 N N . ALA A 1 90 ? -11.109 0.509 -9.052 1.00 97.00 90 ALA A N 1
ATOM 734 C CA . ALA A 1 90 ? -10.970 -0.538 -10.067 1.00 97.00 90 ALA A CA 1
ATOM 735 C C . ALA A 1 90 ? -10.375 -1.827 -9.469 1.00 97.00 90 ALA A C 1
ATOM 737 O O . ALA A 1 90 ? -9.562 -1.768 -8.555 1.00 97.00 90 ALA A O 1
ATOM 738 N N . ASP A 1 91 ? -10.761 -2.986 -10.002 1.00 97.94 91 ASP A N 1
ATOM 739 C CA . ASP A 1 91 ? -10.240 -4.290 -9.575 1.00 97.94 91 ASP A CA 1
ATOM 740 C C . ASP A 1 91 ? -9.002 -4.728 -10.378 1.00 97.94 91 ASP A C 1
ATOM 742 O O . ASP A 1 91 ? -8.686 -4.149 -11.417 1.00 97.94 91 ASP A O 1
ATOM 746 N N . PHE A 1 92 ? -8.331 -5.789 -9.910 1.00 97.31 92 PHE A N 1
ATOM 747 C CA . PHE A 1 92 ? -7.207 -6.456 -10.593 1.00 97.31 92 PHE A CA 1
ATOM 748 C C . PHE A 1 92 ? -5.939 -5.601 -10.775 1.00 97.31 92 PHE A C 1
ATOM 750 O O . PHE A 1 92 ? -5.112 -5.895 -11.635 1.00 97.31 92 PHE A O 1
ATOM 757 N N . LEU A 1 93 ? -5.748 -4.575 -9.940 1.00 97.00 93 LEU A N 1
ATOM 758 C CA . LEU A 1 93 ? -4.621 -3.634 -10.036 1.00 97.00 93 LEU A CA 1
ATOM 759 C C . LEU A 1 93 ? -3.244 -4.290 -9.841 1.00 97.00 93 LEU A C 1
ATOM 761 O O . LEU A 1 93 ? -2.270 -3.842 -10.438 1.00 97.00 93 LEU A O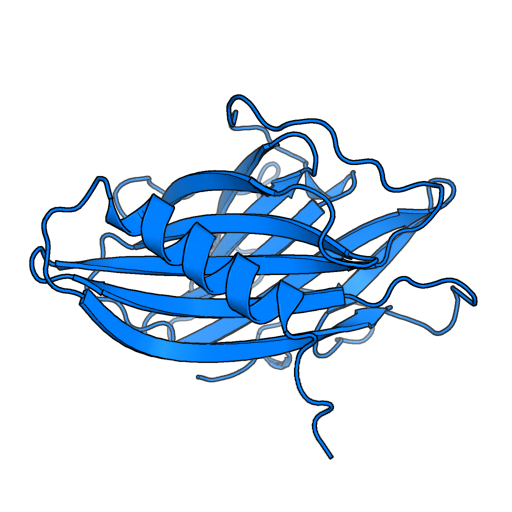 1
ATOM 765 N N . TRP A 1 94 ? -3.172 -5.397 -9.097 1.00 95.81 94 TRP A N 1
ATOM 766 C CA . TRP A 1 94 ? -1.954 -6.202 -8.911 1.00 95.81 94 TRP A CA 1
ATOM 767 C C . TRP A 1 94 ? -1.426 -6.852 -10.209 1.00 95.81 94 TRP A C 1
ATOM 769 O O . TRP A 1 94 ? -0.325 -7.404 -10.242 1.00 95.81 94 TRP A O 1
ATOM 779 N N . GLN A 1 95 ? -2.202 -6.812 -11.300 1.00 95.62 95 GLN A N 1
ATOM 780 C CA . GLN A 1 95 ? -1.770 -7.252 -12.635 1.00 95.62 95 GLN A CA 1
ATOM 781 C C . GLN A 1 95 ? -0.960 -6.180 -13.387 1.00 95.62 95 GLN A C 1
ATOM 783 O O . GLN A 1 95 ? -0.530 -6.410 -14.516 1.00 95.62 95 GLN A O 1
ATOM 788 N N . GLU A 1 96 ? -0.743 -5.018 -12.769 1.00 93.25 96 GLU A N 1
ATOM 789 C CA . GLU A 1 96 ? 0.016 -3.888 -13.302 1.00 93.25 96 GLU A CA 1
ATOM 790 C C . GLU A 1 96 ? 1.000 -3.350 -12.239 1.00 93.25 96 GLU A C 1
ATOM 792 O O . GLU A 1 96 ? 1.200 -3.962 -11.188 1.00 93.25 96 GLU A O 1
ATOM 797 N N . ASN A 1 97 ? 1.643 -2.205 -12.503 1.00 93.69 97 ASN A N 1
ATOM 798 C CA . ASN A 1 97 ? 2.419 -1.508 -11.477 1.00 93.69 97 ASN A CA 1
ATOM 799 C C . ASN A 1 97 ? 1.491 -1.083 -10.332 1.00 93.69 97 ASN A C 1
ATOM 801 O O . ASN A 1 97 ? 0.609 -0.246 -10.540 1.00 93.69 97 ASN A O 1
ATOM 805 N N . CYS A 1 98 ? 1.710 -1.628 -9.139 1.00 96.19 98 CYS A N 1
ATOM 806 C CA . CYS A 1 98 ? 0.796 -1.495 -8.013 1.00 96.19 98 CYS A CA 1
ATOM 807 C C . CYS A 1 98 ? 1.566 -1.162 -6.733 1.00 96.19 98 CYS A C 1
ATOM 809 O O . CYS A 1 98 ? 2.557 -1.813 -6.401 1.00 96.19 98 CYS A O 1
ATOM 811 N N . LEU A 1 99 ? 1.110 -0.138 -6.019 1.00 97.62 99 LEU A N 1
ATOM 812 C CA . LEU A 1 99 ? 1.502 0.164 -4.650 1.00 97.62 99 LEU A CA 1
ATOM 813 C C . LEU A 1 99 ? 0.489 -0.516 -3.743 1.00 97.62 99 LEU A C 1
ATOM 815 O O . LEU A 1 99 ? -0.703 -0.219 -3.834 1.00 97.62 99 LEU A O 1
ATOM 819 N N . GLU A 1 100 ? 0.960 -1.413 -2.887 1.00 98.50 100 GLU A N 1
ATOM 820 C CA . GLU A 1 100 ? 0.086 -2.195 -2.024 1.00 98.50 100 GLU A CA 1
ATOM 821 C C . GLU A 1 100 ? 0.414 -1.948 -0.552 1.00 98.50 100 GLU A C 1
ATOM 823 O O . GLU A 1 100 ? 1.558 -1.648 -0.184 1.00 98.50 100 GLU A O 1
ATOM 828 N N . CYS A 1 101 ? -0.581 -2.059 0.321 1.00 98.50 101 CYS A N 1
ATOM 829 C CA . CYS A 1 101 ? -0.349 -2.091 1.757 1.00 98.50 101 CYS A CA 1
ATOM 830 C C . CYS A 1 101 ? -1.364 -2.970 2.470 1.00 98.50 101 CYS A C 1
ATOM 832 O O . CYS A 1 101 ? -2.571 -2.799 2.310 1.00 98.50 101 CYS A O 1
ATOM 834 N N . PHE A 1 102 ? -0.854 -3.871 3.304 1.00 98.06 102 PHE A N 1
ATOM 835 C CA . PHE A 1 102 ? -1.656 -4.756 4.134 1.00 98.06 102 PHE A CA 1
ATOM 836 C C . PHE A 1 102 ? -1.664 -4.243 5.570 1.00 98.06 102 PHE A C 1
ATOM 838 O O . PHE A 1 102 ? -0.607 -3.939 6.131 1.00 98.06 102 PHE A O 1
ATOM 845 N N . ILE A 1 103 ? -2.860 -4.113 6.139 1.00 96.44 103 ILE A N 1
ATOM 846 C CA . ILE A 1 103 ? -3.103 -3.379 7.381 1.00 96.44 103 ILE A CA 1
ATOM 847 C C . ILE A 1 103 ? -3.929 -4.258 8.316 1.00 96.44 103 ILE A C 1
ATOM 849 O O . ILE A 1 103 ? -5.097 -4.547 8.047 1.00 96.44 103 ILE A O 1
ATOM 853 N N . GLU A 1 104 ? -3.324 -4.665 9.428 1.00 94.69 104 GLU A N 1
ATOM 854 C CA . GLU A 1 104 ? -4.022 -5.334 10.523 1.00 94.69 104 GLU A CA 1
ATOM 855 C C . GLU A 1 104 ? -4.401 -4.312 11.592 1.00 94.69 104 GLU A C 1
ATOM 857 O O . GLU A 1 104 ? -3.562 -3.532 12.050 1.00 94.69 104 GLU A O 1
ATOM 862 N N . TYR A 1 105 ? -5.661 -4.355 12.017 1.00 89.19 105 TYR A N 1
ATOM 863 C CA . TYR A 1 105 ? -6.159 -3.565 13.132 1.00 89.19 105 TYR A CA 1
ATOM 864 C C . TYR A 1 105 ? -6.447 -4.460 14.343 1.00 89.19 105 TYR A C 1
ATOM 866 O O . TYR A 1 105 ? -7.043 -5.527 14.201 1.00 89.19 105 TYR A O 1
ATOM 874 N N . ASN A 1 106 ? -6.119 -3.968 15.540 1.00 84.75 106 ASN A N 1
ATOM 875 C CA . ASN A 1 106 ? -6.512 -4.538 16.835 1.00 84.75 106 ASN A CA 1
ATOM 876 C C . ASN A 1 106 ? -6.123 -6.018 17.066 1.00 84.75 106 ASN A C 1
ATOM 878 O O . ASN A 1 106 ? -6.851 -6.714 17.771 1.00 84.75 106 ASN A O 1
ATOM 882 N N . GLU A 1 107 ? -5.017 -6.498 16.485 1.00 75.69 107 GLU A N 1
ATOM 883 C CA . GLU A 1 107 ? -4.513 -7.878 16.636 1.00 75.69 107 GLU A CA 1
ATOM 884 C C . GLU A 1 107 ? -5.537 -8.956 16.230 1.00 75.69 107 GLU A C 1
ATOM 886 O O . GLU A 1 107 ? -5.649 -10.005 16.863 1.00 75.69 107 GLU A O 1
ATOM 891 N N . GLN A 1 108 ? -6.321 -8.691 15.183 1.00 80.56 108 GLN A N 1
ATOM 892 C CA . GLN A 1 108 ? -7.318 -9.632 14.661 1.00 80.56 108 GLN A CA 1
ATOM 893 C C . GLN A 1 108 ? -6.797 -10.382 13.431 1.00 80.56 108 GLN A C 1
ATOM 895 O O . GLN A 1 108 ? -5.902 -9.914 12.728 1.00 80.56 108 GLN A O 1
ATOM 900 N N . ASP A 1 109 ? -7.407 -11.526 13.118 1.00 88.31 109 ASP A N 1
ATOM 901 C CA . ASP A 1 109 ? -7.097 -12.287 11.900 1.00 88.31 109 ASP A CA 1
ATOM 902 C C . ASP A 1 109 ? -7.503 -11.531 10.623 1.00 88.31 109 ASP A C 1
ATOM 904 O O . ASP A 1 109 ? -6.826 -11.637 9.597 1.00 88.31 109 ASP A O 1
ATOM 908 N N . ALA A 1 110 ? -8.512 -10.663 10.710 1.00 94.69 110 ALA A N 1
ATOM 909 C CA . ALA A 1 110 ? -8.930 -9.807 9.611 1.00 94.69 110 ALA A CA 1
ATOM 910 C C . ALA A 1 110 ? -7.877 -8.743 9.255 1.00 94.69 110 ALA A C 1
ATOM 912 O O . ALA A 1 110 ? -7.055 -8.328 10.079 1.00 94.69 110 ALA A O 1
ATOM 913 N N . TYR A 1 111 ? -7.889 -8.291 8.006 1.00 96.50 111 TYR A N 1
ATOM 914 C CA . TYR A 1 111 ? -7.028 -7.211 7.532 1.00 96.50 111 TYR A CA 1
ATOM 915 C C . TYR A 1 111 ? -7.611 -6.528 6.299 1.00 96.50 111 TYR A C 1
ATOM 917 O O . TYR A 1 111 ? -8.467 -7.065 5.589 1.00 96.50 111 TYR A O 1
ATOM 925 N N . PHE A 1 112 ? -7.097 -5.333 6.036 1.00 96.75 112 PHE A N 1
ATOM 926 C CA . PHE A 1 112 ? -7.368 -4.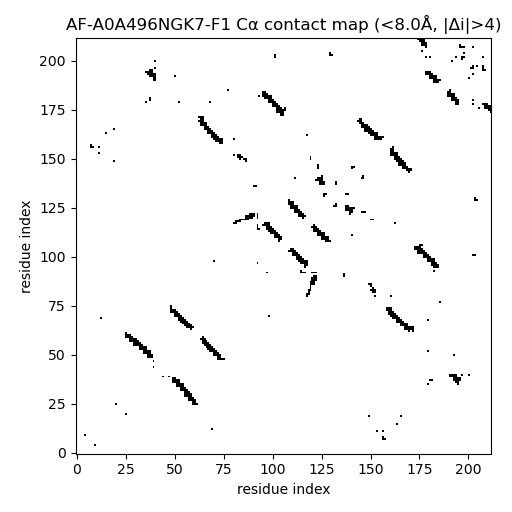597 4.812 1.00 96.75 112 PHE A CA 1
ATOM 927 C C . PHE A 1 112 ? -6.154 -4.621 3.895 1.00 96.75 112 PHE A C 1
ATOM 929 O O . PHE A 1 112 ? -5.014 -4.659 4.355 1.00 96.75 112 PHE A O 1
ATOM 936 N N . GLU A 1 113 ? -6.416 -4.570 2.600 1.00 98.19 113 GLU A N 1
ATOM 937 C CA . GLU A 1 113 ? -5.411 -4.420 1.555 1.00 98.19 113 GLU A CA 1
ATOM 938 C C . GLU A 1 113 ? -5.768 -3.180 0.740 1.00 98.19 113 GLU A C 1
ATOM 940 O O . GLU A 1 113 ? -6.864 -3.102 0.177 1.00 98.19 113 GLU A O 1
ATOM 945 N N . SER A 1 114 ? -4.867 -2.201 0.693 1.00 98.25 114 SER A N 1
ATOM 946 C CA . SER A 1 114 ? -4.961 -1.104 -0.262 1.00 98.25 114 SER A CA 1
ATOM 947 C C . SER A 1 114 ? -4.131 -1.423 -1.488 1.00 98.25 114 SER A C 1
ATOM 949 O O . SER A 1 114 ? -2.954 -1.722 -1.349 1.00 98.25 114 SER A O 1
ATOM 951 N N . ASN A 1 115 ? -4.733 -1.310 -2.673 1.00 98.44 115 ASN A N 1
ATOM 952 C CA . ASN A 1 115 ? -4.048 -1.450 -3.956 1.00 98.44 115 ASN A CA 1
ATOM 953 C C . ASN A 1 115 ? -4.210 -0.156 -4.741 1.00 98.44 115 ASN A C 1
ATOM 955 O O . ASN A 1 115 ? -5.333 0.302 -4.948 1.00 98.44 115 ASN A O 1
ATOM 959 N N . VAL A 1 116 ? -3.104 0.443 -5.174 1.00 97.31 116 VAL A N 1
ATOM 960 C CA . VAL A 1 116 ? -3.088 1.720 -5.896 1.00 97.31 116 VAL A CA 1
ATOM 961 C C . VAL A 1 116 ? -2.173 1.606 -7.107 1.00 97.31 116 VAL A C 1
ATOM 963 O O . VAL A 1 116 ? -0.963 1.448 -6.972 1.00 97.31 116 V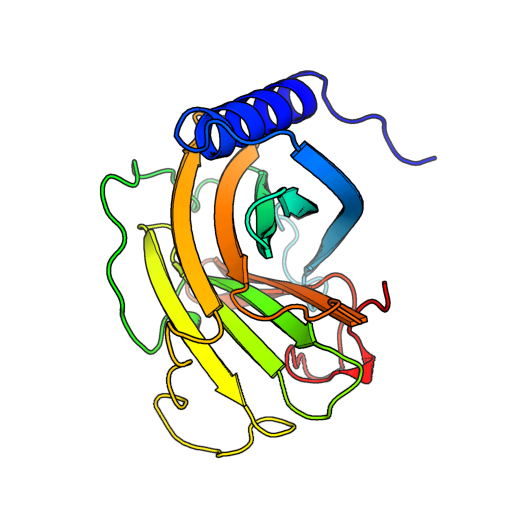AL A O 1
ATOM 966 N N . ALA A 1 117 ? -2.736 1.721 -8.305 1.00 94.44 117 ALA A N 1
ATOM 967 C CA . ALA A 1 117 ? -1.949 1.802 -9.527 1.00 94.44 117 ALA A CA 1
ATOM 968 C C . ALA A 1 117 ? -1.276 3.178 -9.654 1.00 94.44 117 ALA A C 1
ATOM 970 O O . ALA A 1 117 ? -1.763 4.182 -9.125 1.00 94.44 117 ALA A O 1
ATOM 971 N N . LEU A 1 118 ? -0.171 3.248 -10.404 1.00 90.75 118 LEU A N 1
ATOM 972 C CA . LEU A 1 118 ? 0.598 4.494 -10.566 1.00 90.75 118 LEU A CA 1
ATOM 973 C C . LEU A 1 118 ? -0.175 5.621 -11.281 1.00 90.75 118 LEU A C 1
ATOM 975 O O . LEU A 1 118 ? 0.221 6.780 -11.189 1.00 90.75 118 LEU A O 1
ATOM 979 N N . ASP A 1 119 ? -1.289 5.302 -11.945 1.00 89.81 119 ASP A N 1
ATOM 980 C CA . ASP A 1 119 ? -2.193 6.265 -12.590 1.00 89.81 119 ASP A CA 1
ATOM 981 C C . ASP A 1 119 ? -3.319 6.781 -11.668 1.00 89.81 119 ASP A C 1
ATOM 983 O O . ASP A 1 119 ? -4.158 7.585 -12.082 1.00 89.81 119 ASP A O 1
ATOM 987 N N . GLY A 1 120 ? -3.350 6.331 -10.409 1.00 91.25 120 GLY A N 1
ATOM 988 C CA . GLY A 1 120 ? -4.337 6.733 -9.410 1.00 91.25 120 GLY A CA 1
ATOM 989 C C . GLY A 1 120 ? -5.614 5.892 -9.377 1.00 91.25 120 GLY A C 1
ATOM 990 O O . GLY A 1 120 ? -6.498 6.175 -8.558 1.00 91.25 120 GLY A O 1
ATOM 991 N N . ARG A 1 121 ? -5.748 4.846 -10.207 1.00 95.44 121 ARG A N 1
ATOM 992 C CA . ARG A 1 121 ? -6.756 3.808 -9.938 1.00 95.44 121 ARG A CA 1
ATOM 993 C C . ARG A 1 121 ? -6.455 3.137 -8.599 1.00 95.44 121 ARG A C 1
ATOM 995 O O . ARG A 1 121 ? -5.293 2.952 -8.249 1.00 95.44 121 ARG A O 1
ATOM 1002 N N . TYR A 1 122 ? -7.489 2.761 -7.855 1.00 97.56 122 TYR A N 1
ATOM 1003 C CA . TYR A 1 122 ? -7.307 2.136 -6.545 1.00 97.56 122 TYR A CA 1
ATOM 1004 C C . TYR A 1 122 ? -8.369 1.099 -6.208 1.00 97.56 122 TYR A C 1
ATOM 1006 O O . TYR A 1 122 ? -9.430 1.056 -6.825 1.00 97.56 122 TYR A O 1
ATOM 1014 N N . ASN A 1 123 ? -8.113 0.306 -5.178 1.00 97.75 123 ASN A N 1
ATOM 1015 C CA . ASN A 1 123 ? -9.137 -0.420 -4.454 1.00 97.75 123 ASN A CA 1
ATOM 1016 C C . ASN A 1 123 ? -8.733 -0.611 -2.992 1.00 97.75 123 ASN A C 1
ATOM 1018 O O . ASN A 1 123 ? -7.553 -0.546 -2.656 1.00 97.75 123 ASN A O 1
ATOM 1022 N N . LEU A 1 124 ? -9.729 -0.857 -2.146 1.00 97.75 124 LEU A N 1
ATOM 1023 C CA . LEU A 1 124 ? -9.544 -1.328 -0.779 1.00 97.75 124 LEU A CA 1
ATOM 1024 C C . LEU A 1 124 ? -10.308 -2.636 -0.645 1.00 97.75 124 LEU A C 1
ATOM 1026 O O . LEU A 1 124 ? -11.521 -2.658 -0.891 1.00 97.75 124 LEU A O 1
ATOM 1030 N N . TYR A 1 125 ? -9.614 -3.694 -0.251 1.00 97.81 125 TYR A N 1
ATOM 1031 C CA . TYR A 1 125 ? -10.187 -5.012 -0.016 1.00 97.81 125 TYR A CA 1
ATOM 1032 C C . TYR A 1 125 ? -10.179 -5.350 1.472 1.00 97.81 125 TYR A C 1
ATOM 1034 O O . TYR A 1 125 ? -9.332 -4.866 2.222 1.00 97.81 125 TYR A O 1
ATOM 1042 N N . HIS A 1 126 ? -11.134 -6.175 1.893 1.00 96.50 126 HIS A N 1
ATOM 1043 C CA . HIS A 1 126 ? -11.265 -6.644 3.268 1.00 96.50 126 HIS A CA 1
ATOM 1044 C C . HIS A 1 126 ? -11.272 -8.169 3.316 1.00 96.50 126 HIS A C 1
ATOM 1046 O O . HIS A 1 126 ? -12.154 -8.816 2.735 1.00 96.50 126 HIS A O 1
ATOM 1052 N N . PHE A 1 127 ? -10.350 -8.720 4.094 1.00 97.38 127 PHE A N 1
ATOM 1053 C CA . PHE A 1 127 ? -10.196 -10.146 4.329 1.00 97.38 127 PHE A CA 1
ATOM 1054 C C . PHE A 1 127 ? -10.452 -10.465 5.800 1.00 97.38 127 PHE A C 1
ATOM 1056 O O . PHE A 1 127 ? -9.989 -9.746 6.677 1.00 97.38 127 PHE A O 1
ATOM 1063 N N . ASP A 1 128 ? -11.178 -11.550 6.052 1.00 95.94 128 ASP A N 1
ATOM 1064 C CA . ASP A 1 128 ? -11.478 -12.067 7.389 1.00 95.94 128 ASP A CA 1
ATOM 1065 C C . ASP A 1 128 ? -10.288 -12.857 7.974 1.00 95.94 128 ASP A C 1
ATOM 1067 O O . ASP A 1 128 ? -10.139 -12.927 9.188 1.00 95.94 128 ASP A O 1
ATOM 1071 N N . ASP A 1 129 ? -9.451 -13.437 7.107 1.00 95.69 129 ASP A N 1
ATOM 1072 C CA . ASP A 1 129 ? -8.199 -14.145 7.420 1.00 95.69 129 ASP A CA 1
ATOM 1073 C C . ASP A 1 129 ? -7.373 -14.288 6.117 1.00 95.69 129 ASP A C 1
ATOM 1075 O O . ASP A 1 129 ? -7.732 -13.723 5.074 1.00 95.69 129 ASP A O 1
ATOM 1079 N N . TYR A 1 130 ? -6.270 -15.039 6.126 1.00 96.81 130 TYR A N 1
ATOM 1080 C CA . TYR A 1 130 ? -5.421 -15.337 4.975 1.00 96.81 130 TYR A CA 1
ATOM 1081 C C . TYR A 1 130 ? -6.246 -15.662 3.720 1.00 96.81 130 TYR A C 1
ATOM 1083 O O . TYR A 1 130 ? -6.910 -16.698 3.629 1.00 96.81 130 TYR A O 1
ATOM 1091 N N . ARG A 1 131 ? -6.220 -14.725 2.758 1.00 95.44 131 ARG A N 1
ATOM 1092 C CA . ARG A 1 131 ? -6.970 -14.741 1.486 1.00 95.44 131 ARG A CA 1
ATOM 1093 C C . ARG A 1 131 ? -8.434 -15.197 1.615 1.00 95.44 131 ARG A C 1
ATOM 1095 O O . ARG A 1 131 ? -8.971 -15.824 0.704 1.00 95.44 131 ARG A O 1
ATOM 1102 N N . THR A 1 132 ? -9.075 -14.898 2.745 1.00 96.81 132 THR A N 1
ATOM 1103 C CA . THR A 1 132 ? -10.440 -15.330 3.065 1.00 96.81 132 THR A CA 1
ATOM 1104 C C . THR A 1 132 ? -11.360 -14.112 3.167 1.00 96.81 132 THR A C 1
ATOM 1106 O O . THR A 1 132 ? -11.010 -13.179 3.877 1.00 96.81 132 THR A O 1
ATOM 1109 N N . PRO A 1 133 ? -12.528 -14.080 2.499 1.00 94.94 133 PRO A N 1
ATOM 1110 C CA . PRO A 1 133 ? -13.001 -15.064 1.529 1.00 94.94 133 PRO A CA 1
ATOM 1111 C C . PRO A 1 133 ? -12.129 -15.076 0.265 1.00 94.94 133 PRO A C 1
ATOM 1113 O O . PRO A 1 133 ? -11.677 -14.035 -0.204 1.00 94.94 133 PRO A O 1
ATOM 1116 N N . ASN A 1 134 ? -11.935 -16.259 -0.317 1.00 93.88 134 ASN A N 1
ATOM 1117 C CA . ASN A 1 134 ? -11.163 -16.420 -1.550 1.00 93.88 134 ASN A CA 1
ATOM 1118 C C . ASN A 1 134 ? -12.048 -16.147 -2.780 1.00 93.88 134 ASN A C 1
ATOM 1120 O O . ASN A 1 134 ? -12.415 -17.066 -3.515 1.00 93.88 134 ASN A O 1
ATOM 1124 N N . SER A 1 135 ? -12.470 -14.890 -2.946 1.00 95.19 135 SER A N 1
ATOM 1125 C CA . SER A 1 135 ? -13.255 -14.424 -4.094 1.00 95.19 135 SER A CA 1
ATOM 1126 C C . SER A 1 135 ? -12.395 -13.631 -5.080 1.00 95.19 135 SER A C 1
ATOM 1128 O O . SER A 1 135 ? -11.426 -12.981 -4.695 1.00 95.19 135 SER A O 1
ATOM 1130 N N . LEU A 1 136 ? -12.776 -13.650 -6.362 1.00 93.56 136 LEU A N 1
ATOM 1131 C CA . LEU A 1 136 ? -12.154 -12.841 -7.412 1.00 93.56 136 LEU A CA 1
ATOM 1132 C C . LEU A 1 136 ? -13.231 -12.026 -8.159 1.00 93.56 136 LEU A C 1
ATOM 1134 O O . LEU A 1 136 ? -14.091 -12.638 -8.797 1.00 93.56 136 LEU A O 1
ATOM 1138 N N . PRO A 1 137 ? -13.198 -10.677 -8.106 1.00 95.31 137 PRO A N 1
ATOM 1139 C CA . PRO A 1 137 ? -12.273 -9.869 -7.304 1.00 95.31 137 PRO A CA 1
ATOM 1140 C C . PRO A 1 137 ? -12.475 -10.077 -5.785 1.00 95.31 137 PRO A C 1
ATOM 1142 O O . PRO A 1 137 ? -13.528 -10.579 -5.363 1.00 95.31 137 PRO A O 1
ATOM 1145 N N . PRO A 1 138 ? -11.477 -9.734 -4.948 1.00 97.06 138 PRO A N 1
ATOM 1146 C CA . PRO A 1 138 ? -11.645 -9.770 -3.502 1.00 97.06 138 PRO A CA 1
ATOM 1147 C C . PRO A 1 138 ? -12.783 -8.854 -3.043 1.00 97.06 138 PRO A C 1
ATOM 1149 O O . PRO A 1 138 ? -13.139 -7.874 -3.703 1.00 97.06 138 PRO A O 1
ATOM 1152 N N . ARG A 1 139 ? -13.362 -9.171 -1.884 1.00 96.88 139 ARG A N 1
ATOM 1153 C CA . ARG A 1 139 ? -14.431 -8.366 -1.289 1.00 96.88 139 ARG A CA 1
ATOM 1154 C C . ARG A 1 139 ? -13.914 -6.960 -0.992 1.00 96.88 139 ARG A C 1
ATOM 1156 O O . ARG A 1 139 ? -12.928 -6.790 -0.281 1.00 96.88 139 ARG A O 1
ATOM 1163 N N . TRP A 1 140 ? -14.610 -5.955 -1.506 1.00 96.88 140 TRP A N 1
ATOM 1164 C CA . TRP A 1 140 ? -14.319 -4.556 -1.216 1.00 96.88 140 TRP A CA 1
ATOM 1165 C C . TRP A 1 140 ? -14.499 -4.252 0.277 1.00 96.88 140 TRP A C 1
ATOM 1167 O O . TRP A 1 140 ? -15.427 -4.753 0.911 1.00 96.88 140 TRP A O 1
ATOM 1177 N N . ALA A 1 141 ? -13.623 -3.415 0.825 1.00 95.25 141 ALA A N 1
ATOM 1178 C CA . ALA A 1 141 ? -13.785 -2.851 2.157 1.00 95.25 141 ALA A CA 1
ATOM 1179 C C . ALA A 1 141 ? -14.974 -1.879 2.196 1.00 95.25 141 ALA A C 1
ATOM 1181 O O . ALA A 1 141 ? -15.203 -1.141 1.230 1.00 95.25 141 ALA A O 1
ATOM 1182 N N . ASP A 1 142 ? -15.701 -1.870 3.315 1.00 92.56 142 ASP A N 1
ATOM 1183 C CA . ASP A 1 142 ? -16.733 -0.869 3.577 1.00 92.56 142 ASP A CA 1
ATOM 1184 C C . ASP A 1 142 ? -16.071 0.488 3.857 1.00 92.56 142 ASP A C 1
ATOM 1186 O O . ASP A 1 142 ? -15.180 0.594 4.702 1.00 92.56 142 ASP A O 1
ATOM 1190 N N . SER A 1 143 ? -16.528 1.535 3.169 1.00 89.88 143 SER A N 1
ATOM 1191 C CA . SER A 1 143 ? -16.072 2.911 3.395 1.00 89.88 143 SER A CA 1
ATOM 1192 C C . SER A 1 143 ? -16.381 3.427 4.803 1.00 89.88 143 SER A C 1
ATOM 1194 O O . SER A 1 143 ? -15.813 4.432 5.208 1.00 89.88 143 SER A O 1
ATOM 1196 N N . SER A 1 144 ? -17.272 2.776 5.563 1.00 88.38 144 SER A N 1
ATOM 1197 C CA . SER A 1 144 ? -17.469 3.093 6.982 1.00 88.38 144 SER A CA 1
ATOM 1198 C C . SER A 1 144 ? -16.335 2.601 7.879 1.00 88.38 144 SER A C 1
ATOM 1200 O O . SER A 1 144 ? -16.265 3.019 9.031 1.00 88.38 144 SER A O 1
ATOM 1202 N N . ASP A 1 145 ? -15.487 1.697 7.386 1.00 89.25 145 ASP A N 1
ATOM 1203 C CA . ASP A 1 145 ? -14.367 1.123 8.129 1.00 89.25 145 ASP A CA 1
ATOM 1204 C C . ASP A 1 145 ? -13.057 1.809 7.745 1.00 89.25 145 ASP A C 1
ATOM 1206 O O . ASP A 1 145 ? -12.327 2.298 8.613 1.00 89.25 145 ASP A O 1
ATOM 1210 N N . ILE A 1 146 ? -12.787 1.847 6.439 1.00 91.12 146 ILE A N 1
ATOM 1211 C CA . ILE A 1 146 ? -11.593 2.443 5.853 1.00 91.12 146 ILE A CA 1
ATOM 1212 C C . ILE A 1 146 ? -11.905 3.000 4.462 1.00 91.12 146 ILE A C 1
ATOM 1214 O O . ILE A 1 146 ? -12.572 2.345 3.659 1.00 91.12 146 ILE A O 1
ATOM 1218 N N . ASP A 1 147 ? -11.395 4.190 4.152 1.00 91.62 147 ASP A N 1
ATOM 1219 C CA . ASP A 1 147 ? -11.521 4.779 2.816 1.00 91.62 147 ASP A CA 1
ATOM 1220 C C . ASP A 1 147 ? -10.229 5.466 2.356 1.00 91.62 147 ASP A C 1
ATOM 1222 O O . ASP A 1 147 ? -9.354 5.799 3.157 1.00 91.62 147 ASP A O 1
ATOM 1226 N N . ILE A 1 148 ? -10.095 5.674 1.044 1.00 91.31 148 ILE A N 1
ATOM 1227 C CA . ILE A 1 148 ? -9.023 6.490 0.474 1.00 91.31 148 ILE A CA 1
ATOM 1228 C C . ILE A 1 148 ? -9.466 7.947 0.469 1.00 91.31 148 ILE A C 1
ATOM 1230 O O . ILE A 1 148 ? -10.355 8.348 -0.278 1.00 91.31 148 ILE A O 1
ATOM 1234 N N . TRP A 1 149 ? -8.770 8.761 1.254 1.00 87.69 149 TRP A N 1
ATOM 1235 C CA . TRP A 1 149 ? -8.959 10.207 1.268 1.00 87.69 149 TRP A CA 1
ATOM 1236 C C . TRP A 1 149 ? -8.218 10.900 0.127 1.00 87.69 149 TRP A C 1
ATOM 1238 O O . TRP A 1 149 ? -8.732 11.824 -0.511 1.00 87.69 149 TRP A O 1
ATOM 1248 N N . LEU A 1 150 ? -6.980 10.471 -0.124 1.00 88.56 150 LEU A N 1
ATOM 1249 C CA . LEU A 1 150 ? -6.093 11.129 -1.072 1.00 88.56 150 LEU A CA 1
ATOM 1250 C C . LEU A 1 150 ? -5.169 10.115 -1.731 1.00 88.56 150 LEU A C 1
ATOM 1252 O O . LEU A 1 150 ? -4.489 9.349 -1.056 1.00 88.56 150 LEU A O 1
ATOM 1256 N N . ILE A 1 151 ? -5.081 10.199 -3.054 1.00 92.06 151 ILE A N 1
ATOM 1257 C CA . ILE A 1 151 ? -3.959 9.670 -3.822 1.00 92.06 151 ILE A CA 1
ATOM 1258 C C . ILE A 1 151 ? -3.391 10.841 -4.594 1.00 92.06 151 ILE A C 1
ATOM 1260 O O . ILE A 1 151 ? -4.118 11.541 -5.303 1.00 92.06 151 ILE A O 1
ATOM 1264 N N . LYS A 1 152 ? -2.094 11.058 -4.437 1.00 89.12 152 LYS A N 1
ATOM 1265 C CA . LYS A 1 152 ? -1.363 12.071 -5.183 1.00 89.12 152 LYS A CA 1
ATOM 1266 C C . LYS A 1 152 ? 0.026 11.565 -5.477 1.00 89.12 152 LYS A C 1
ATOM 1268 O O . LYS A 1 152 ? 0.619 10.826 -4.696 1.00 89.12 152 LYS A O 1
ATOM 1273 N N . ASN A 1 153 ? 0.584 12.071 -6.549 1.00 87.38 153 ASN A N 1
ATOM 1274 C CA . ASN A 1 153 ? 2.012 12.080 -6.728 1.00 87.38 153 ASN A CA 1
ATOM 1275 C C . ASN A 1 153 ? 2.548 13.504 -6.617 1.00 87.38 153 ASN A C 1
ATOM 1277 O O . ASN A 1 153 ? 1.829 14.487 -6.806 1.00 87.38 153 ASN A O 1
ATOM 1281 N N . SER A 1 154 ? 3.812 13.609 -6.239 1.00 77.25 154 SER A N 1
ATOM 1282 C CA . SER A 1 154 ? 4.531 14.879 -6.207 1.00 77.25 154 SER A CA 1
ATOM 1283 C C . SER A 1 154 ? 5.524 14.930 -7.361 1.00 77.25 154 SER A C 1
ATOM 1285 O O . SER A 1 154 ? 5.927 13.891 -7.881 1.00 77.25 154 SER A O 1
ATOM 1287 N N . ALA A 1 155 ? 5.963 16.137 -7.732 1.00 71.19 155 ALA A N 1
ATOM 1288 C CA . ALA A 1 155 ? 7.114 16.290 -8.615 1.00 71.19 155 ALA A CA 1
ATOM 1289 C C . ALA A 1 155 ? 8.303 15.463 -8.099 1.00 71.19 155 ALA A C 1
ATOM 1291 O O . ALA A 1 155 ? 8.421 15.220 -6.896 1.00 71.19 155 ALA A O 1
ATOM 1292 N N . ILE A 1 156 ? 9.170 15.068 -9.027 1.00 76.31 156 ILE A N 1
ATOM 1293 C CA . ILE A 1 156 ? 10.438 14.395 -8.751 1.00 76.31 156 ILE A CA 1
ATOM 1294 C C . ILE A 1 156 ? 11.138 15.036 -7.542 1.00 76.31 156 ILE A C 1
ATOM 1296 O O . ILE A 1 156 ? 11.367 16.248 -7.521 1.00 76.31 156 ILE A O 1
ATOM 1300 N N . VAL A 1 157 ? 11.484 14.208 -6.558 1.00 77.81 157 VAL A N 1
ATOM 1301 C CA . VAL A 1 157 ? 12.266 14.594 -5.381 1.00 77.81 157 VAL A CA 1
ATOM 1302 C C . VAL A 1 157 ? 13.637 13.954 -5.535 1.00 77.81 157 VAL A C 1
ATOM 1304 O O . VAL A 1 157 ? 13.766 12.741 -5.398 1.00 77.81 157 VAL A O 1
ATOM 1307 N N . ASP A 1 158 ? 14.641 14.756 -5.888 1.00 84.38 158 ASP A N 1
ATOM 1308 C CA . ASP A 1 158 ? 15.958 14.282 -6.331 1.00 84.38 158 ASP A CA 1
ATOM 1309 C C . ASP A 1 158 ? 15.835 13.271 -7.492 1.00 84.38 158 ASP A C 1
ATOM 1311 O O . ASP A 1 158 ? 15.468 13.642 -8.613 1.00 84.38 158 ASP A O 1
ATOM 1315 N N . ASP A 1 159 ? 16.074 11.987 -7.215 1.00 86.94 159 ASP A N 1
ATOM 1316 C CA . ASP A 1 159 ? 15.958 10.866 -8.153 1.00 86.94 159 ASP A CA 1
ATOM 1317 C C . ASP A 1 159 ? 14.826 9.894 -7.832 1.00 86.94 159 ASP A C 1
ATOM 1319 O O . ASP A 1 159 ? 14.799 8.774 -8.336 1.00 86.94 159 ASP A O 1
ATOM 1323 N N . PHE A 1 160 ? 13.846 10.346 -7.052 1.00 89.31 160 PHE A N 1
ATOM 1324 C CA . PHE A 1 160 ? 12.687 9.552 -6.674 1.00 89.31 160 PHE A CA 1
ATOM 1325 C C . PHE A 1 160 ? 11.392 10.149 -7.214 1.00 89.31 160 PHE A C 1
ATOM 1327 O O . PHE A 1 160 ? 11.159 11.362 -7.176 1.00 89.31 160 PHE A O 1
ATOM 1334 N N . TYR A 1 161 ? 10.511 9.266 -7.667 1.00 89.44 161 TYR A N 1
ATOM 1335 C CA . TYR A 1 161 ? 9.091 9.549 -7.772 1.00 89.44 161 TYR A CA 1
ATOM 1336 C C . TYR A 1 161 ? 8.437 9.333 -6.413 1.00 89.44 161 TYR A C 1
ATOM 1338 O O . TYR A 1 161 ? 8.648 8.299 -5.782 1.00 89.44 161 TYR A O 1
ATOM 1346 N N . ALA A 1 162 ? 7.649 10.311 -5.971 1.00 90.19 162 ALA A N 1
ATOM 1347 C CA . ALA A 1 162 ? 6.941 10.259 -4.701 1.00 90.19 162 ALA A CA 1
ATOM 1348 C C . ALA A 1 162 ? 5.440 10.074 -4.943 1.00 90.19 162 ALA A C 1
ATOM 1350 O O . ALA A 1 162 ? 4.798 10.929 -5.563 1.00 90.19 162 ALA A O 1
ATOM 1351 N N . TYR A 1 163 ? 4.895 8.976 -4.429 1.00 92.06 163 TYR A N 1
ATOM 1352 C CA . TYR A 1 163 ? 3.471 8.653 -4.429 1.00 92.06 163 TYR A CA 1
ATOM 1353 C C . TYR A 1 163 ? 2.969 8.632 -2.992 1.00 92.06 163 TYR A C 1
ATOM 1355 O O . TYR A 1 163 ? 3.587 8.019 -2.127 1.00 92.06 163 TYR A O 1
ATOM 1363 N N . HIS A 1 164 ? 1.848 9.291 -2.733 1.00 92.12 164 HIS A N 1
ATOM 1364 C CA . HIS A 1 164 ? 1.262 9.381 -1.405 1.00 92.12 164 HIS A CA 1
ATOM 1365 C C . HIS A 1 164 ? -0.166 8.856 -1.433 1.00 92.12 164 HIS A C 1
ATOM 1367 O O . HIS A 1 164 ? -0.979 9.304 -2.247 1.00 92.12 164 HIS A O 1
ATOM 1373 N N . VAL A 1 165 ? -0.455 7.946 -0.511 1.00 93.88 165 VAL A N 1
ATOM 1374 C CA . VAL A 1 165 ? -1.771 7.351 -0.291 1.00 93.88 165 VAL A CA 1
ATOM 1375 C C . VAL A 1 165 ? -2.179 7.666 1.141 1.00 93.88 165 VAL A C 1
ATOM 1377 O O . VAL A 1 165 ? -1.493 7.279 2.082 1.00 93.88 165 VAL A O 1
ATOM 1380 N N . CYS A 1 166 ? -3.272 8.403 1.310 1.00 92.12 166 CYS A N 1
ATOM 1381 C CA . CYS A 1 166 ? -3.851 8.715 2.611 1.00 92.12 166 CYS A CA 1
ATOM 1382 C C . CYS A 1 166 ? -5.117 7.889 2.801 1.00 92.12 166 CYS A C 1
ATOM 1384 O O . CYS A 1 166 ? -6.059 8.007 2.011 1.00 92.12 166 CYS A O 1
ATOM 1386 N N . LEU A 1 167 ? -5.119 7.086 3.855 1.00 92.00 167 LEU A N 1
ATOM 1387 C CA . LEU A 1 167 ? -6.224 6.236 4.261 1.00 92.00 167 LEU A CA 1
ATOM 1388 C C . LEU A 1 167 ? -6.879 6.832 5.501 1.00 92.00 167 LEU A C 1
ATOM 1390 O O . LEU A 1 167 ? -6.191 7.133 6.479 1.00 92.00 167 LEU A O 1
ATOM 1394 N N . ASP A 1 168 ? -8.197 6.952 5.469 1.00 88.62 168 ASP A N 1
ATOM 1395 C CA . ASP A 1 168 ? -9.007 7.295 6.627 1.00 88.62 168 ASP A CA 1
ATOM 1396 C C . ASP A 1 168 ? -9.431 6.005 7.310 1.00 88.62 168 ASP A C 1
ATOM 1398 O O . ASP A 1 168 ? -10.164 5.216 6.724 1.00 88.62 168 ASP A O 1
ATOM 1402 N N . SER A 1 169 ? -8.995 5.799 8.550 1.00 82.50 169 SER A N 1
ATOM 1403 C CA . SER A 1 169 ? -9.594 4.801 9.428 1.00 82.50 169 SER A CA 1
ATOM 1404 C C . SER A 1 169 ? -10.705 5.465 10.226 1.00 82.50 169 SER A C 1
ATOM 1406 O O . SER A 1 169 ? -10.488 6.442 10.953 1.00 82.50 169 SER A O 1
ATOM 1408 N N . HIS A 1 170 ? -11.913 4.934 10.076 1.00 75.81 170 HIS A N 1
ATOM 1409 C CA . HIS A 1 170 ? -13.109 5.417 10.764 1.00 75.81 170 HIS A CA 1
ATOM 1410 C C . HIS A 1 170 ? -13.389 4.658 12.065 1.00 75.81 170 HIS A C 1
ATOM 1412 O O . HIS A 1 170 ? -14.343 4.966 12.778 1.00 75.81 170 HIS A O 1
ATOM 1418 N N . LYS A 1 171 ? -12.537 3.684 12.398 1.00 66.69 171 LYS A N 1
ATOM 1419 C CA . LYS A 1 171 ? -12.559 2.9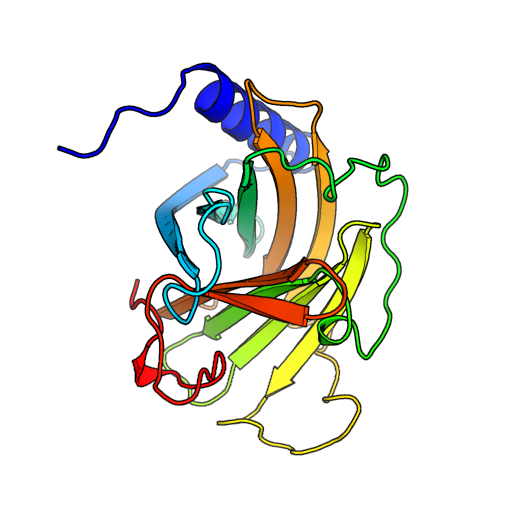80 13.678 1.00 66.69 171 LYS A CA 1
ATOM 1420 C C . LYS A 1 171 ? -11.551 3.618 14.631 1.00 66.69 171 LYS A C 1
ATOM 1422 O O . LYS A 1 171 ? -10.462 4.021 14.224 1.00 66.69 171 LYS A O 1
ATOM 1427 N N . THR A 1 172 ? -11.846 3.579 15.930 1.00 68.31 172 THR A N 1
ATOM 1428 C CA . THR A 1 172 ? -10.870 3.804 17.015 1.00 68.31 172 THR A CA 1
ATOM 1429 C C . THR A 1 172 ? -9.899 2.621 17.124 1.00 68.31 172 THR A C 1
ATOM 1431 O O . THR A 1 172 ? -9.697 2.052 18.196 1.00 68.31 172 THR A O 1
ATOM 1434 N N . ALA A 1 173 ? -9.385 2.168 15.986 1.00 69.06 173 ALA A N 1
ATOM 1435 C CA . ALA A 1 173 ? -8.595 0.967 15.854 1.00 69.06 173 ALA A CA 1
ATOM 1436 C C . ALA A 1 173 ? -7.109 1.314 15.810 1.00 69.06 173 ALA A C 1
ATOM 1438 O O . ALA A 1 173 ? -6.695 2.269 15.146 1.00 69.06 173 ALA A O 1
ATOM 1439 N N . ILE A 1 174 ? -6.319 0.516 16.517 1.00 83.00 174 ILE A N 1
ATOM 1440 C CA . ILE A 1 174 ? -4.863 0.609 16.532 1.00 83.00 174 ILE A CA 1
ATOM 1441 C C . ILE A 1 174 ? -4.351 -0.297 15.418 1.00 83.00 174 ILE A C 1
ATOM 1443 O O . ILE A 1 174 ? -4.772 -1.449 15.324 1.00 83.00 174 ILE A O 1
ATOM 1447 N N . ILE A 1 175 ? -3.469 0.215 14.561 1.00 89.69 175 ILE A N 1
ATOM 1448 C CA . ILE A 1 175 ? -2.764 -0.626 13.589 1.00 89.69 175 ILE A CA 1
ATOM 1449 C C . ILE A 1 175 ? -1.725 -1.437 14.356 1.00 89.69 175 ILE A C 1
ATOM 1451 O O . ILE A 1 175 ? -0.867 -0.853 15.015 1.00 89.69 175 ILE A O 1
ATOM 1455 N N . THR A 1 176 ? -1.806 -2.759 14.265 1.00 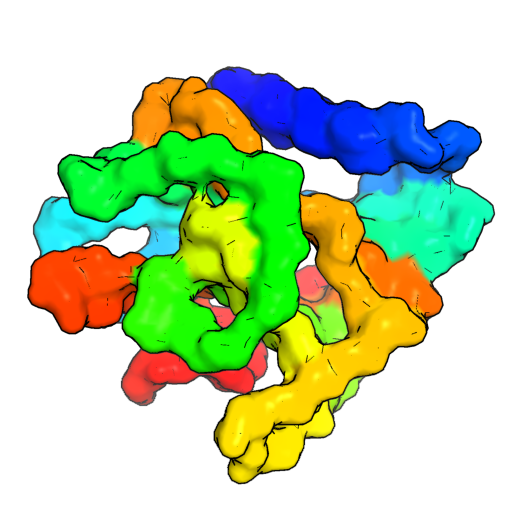91.88 176 THR A N 1
ATOM 1456 C CA . THR A 1 176 ? -0.934 -3.683 15.008 1.00 91.88 176 THR A CA 1
ATOM 1457 C C . THR A 1 176 ? 0.132 -4.293 14.120 1.00 91.88 176 THR A C 1
ATOM 1459 O O . THR A 1 176 ? 1.250 -4.537 14.574 1.00 91.88 176 THR A O 1
ATOM 1462 N N . LYS A 1 177 ? -0.181 -4.486 12.834 1.00 95.19 177 LYS A N 1
ATOM 1463 C CA . LYS A 1 177 ? 0.791 -4.888 11.820 1.00 95.19 177 LYS A CA 1
ATOM 1464 C C . LYS A 1 177 ? 0.588 -4.139 10.519 1.00 95.19 177 LYS A C 1
ATOM 1466 O O . LYS A 1 177 ? -0.541 -3.839 10.126 1.00 95.19 177 LYS A O 1
ATOM 1471 N N . LEU A 1 178 ? 1.699 -3.902 9.833 1.00 96.19 178 LEU A N 1
ATOM 1472 C CA . LEU A 1 178 ? 1.724 -3.224 8.548 1.00 96.19 178 LEU A CA 1
ATOM 1473 C C . LEU A 1 178 ? 2.704 -3.905 7.593 1.00 96.19 178 LEU A C 1
ATOM 1475 O O . LEU A 1 178 ? 3.806 -4.298 7.984 1.00 96.19 178 LEU A O 1
ATOM 1479 N N . ASN A 1 179 ? 2.318 -4.005 6.325 1.00 98.12 179 ASN A N 1
ATOM 1480 C CA . ASN A 1 179 ? 3.196 -4.474 5.260 1.00 98.12 179 ASN A CA 1
ATOM 1481 C C . ASN A 1 179 ? 2.975 -3.651 3.983 1.00 98.12 179 ASN A C 1
ATOM 1483 O O . ASN A 1 179 ? 2.135 -4.015 3.158 1.00 98.12 179 ASN A O 1
ATOM 1487 N N . PRO A 1 180 ? 3.672 -2.516 3.806 1.00 98.44 180 PRO A N 1
ATOM 1488 C CA . PRO A 1 180 ? 3.711 -1.839 2.520 1.00 98.44 180 PRO A CA 1
ATOM 1489 C C . PRO A 1 180 ? 4.571 -2.640 1.537 1.00 98.44 180 PRO A C 1
ATOM 1491 O O . PRO A 1 180 ? 5.687 -3.055 1.855 1.00 98.44 180 PRO A O 1
ATOM 1494 N N . THR A 1 181 ? 4.057 -2.838 0.331 1.00 98.56 181 THR A N 1
ATOM 1495 C CA . THR A 1 181 ? 4.701 -3.611 -0.734 1.00 98.56 181 THR A CA 1
ATOM 1496 C C . THR A 1 181 ? 4.502 -2.918 -2.082 1.00 98.56 181 THR A C 1
ATOM 1498 O O . THR A 1 181 ? 3.717 -1.975 -2.204 1.00 98.56 181 THR A O 1
ATOM 1501 N N . VAL A 1 182 ? 5.269 -3.318 -3.092 1.00 97.25 182 VAL A N 1
ATOM 1502 C CA . VAL A 1 182 ? 5.142 -2.784 -4.453 1.00 97.25 182 VAL A CA 1
ATOM 1503 C C . VAL A 1 182 ? 5.303 -3.912 -5.463 1.00 97.25 182 VAL A C 1
ATOM 1505 O O . VAL A 1 182 ? 6.188 -4.755 -5.330 1.00 97.25 182 VAL A O 1
ATOM 1508 N N . ILE A 1 183 ? 4.493 -3.890 -6.514 1.00 95.25 183 ILE A N 1
ATOM 1509 C CA . ILE A 1 183 ? 4.684 -4.692 -7.721 1.00 95.25 183 ILE A CA 1
ATOM 1510 C C . ILE A 1 183 ? 5.117 -3.738 -8.832 1.00 95.25 183 ILE A C 1
ATOM 1512 O O . ILE A 1 183 ? 4.380 -2.812 -9.166 1.00 95.25 183 ILE A O 1
ATOM 1516 N N . LEU A 1 184 ? 6.303 -3.951 -9.410 1.00 92.19 184 LEU A N 1
ATOM 1517 C CA . LEU A 1 184 ? 6.748 -3.238 -10.614 1.00 92.19 184 LEU A CA 1
ATOM 1518 C C . LEU A 1 184 ? 6.940 -4.218 -11.766 1.00 92.19 184 LEU A C 1
ATOM 1520 O O . LEU A 1 184 ? 7.747 -5.139 -11.674 1.00 92.19 184 LEU A O 1
ATOM 1524 N N . TYR A 1 185 ? 6.249 -3.994 -12.874 1.00 89.31 185 TYR A N 1
ATOM 1525 C CA . TYR A 1 185 ? 6.455 -4.716 -14.118 1.00 89.31 185 TYR A CA 1
ATOM 1526 C C . TYR A 1 185 ? 7.639 -4.118 -14.878 1.00 89.31 185 TYR A C 1
ATOM 1528 O O . TYR A 1 185 ? 7.590 -2.980 -15.339 1.00 89.31 185 TYR A O 1
ATOM 1536 N N . GLN A 1 186 ? 8.687 -4.918 -15.059 1.00 84.81 186 GLN A N 1
ATOM 1537 C CA . GLN A 1 186 ? 9.854 -4.594 -15.879 1.00 84.81 186 GLN A CA 1
ATOM 1538 C C . GLN A 1 186 ? 9.890 -5.575 -17.045 1.00 84.81 186 GLN A C 1
ATOM 1540 O O . GLN A 1 186 ? 9.880 -6.787 -16.838 1.00 84.81 186 GLN A O 1
ATOM 1545 N N . ASN A 1 187 ? 9.868 -5.082 -18.286 1.00 83.31 187 ASN A N 1
ATOM 1546 C CA . ASN A 1 187 ? 9.769 -5.940 -19.478 1.00 83.31 187 ASN A CA 1
ATOM 1547 C C . ASN A 1 187 ? 8.623 -6.976 -19.403 1.00 83.31 187 ASN A C 1
ATOM 1549 O O . ASN A 1 187 ? 8.777 -8.118 -19.834 1.00 83.31 187 ASN A O 1
ATOM 1553 N N . LYS A 1 188 ? 7.464 -6.573 -18.858 1.00 85.88 188 LYS A N 1
ATOM 1554 C CA . LYS A 1 188 ? 6.275 -7.424 -18.619 1.00 85.88 188 LYS A CA 1
ATOM 1555 C C . LYS A 1 188 ? 6.460 -8.535 -17.573 1.00 85.88 188 LYS A C 1
ATOM 1557 O O . LYS A 1 188 ? 5.587 -9.389 -17.450 1.00 85.88 188 LYS A O 1
ATOM 1562 N N . VAL A 1 189 ? 7.549 -8.517 -16.812 1.00 88.25 189 VAL A N 1
ATOM 1563 C CA . VAL A 1 189 ? 7.785 -9.432 -15.691 1.00 88.25 189 VAL A CA 1
ATOM 1564 C C . VAL A 1 189 ? 7.545 -8.676 -14.382 1.00 88.25 189 VAL A C 1
ATOM 1566 O O . VAL A 1 189 ? 8.161 -7.626 -14.192 1.00 88.25 189 VAL A O 1
ATOM 1569 N N . PRO A 1 190 ? 6.672 -9.164 -13.482 1.00 90.62 190 PRO A N 1
ATOM 1570 C CA . PRO A 1 190 ? 6.470 -8.528 -12.190 1.00 90.62 190 PRO A CA 1
ATOM 1571 C C . PRO A 1 190 ? 7.682 -8.759 -11.285 1.00 90.62 190 PRO A C 1
ATOM 1573 O O . PRO A 1 190 ? 8.152 -9.885 -11.116 1.00 90.62 190 PRO A O 1
ATOM 1576 N N . VAL A 1 191 ? 8.153 -7.685 -10.667 1.00 92.31 191 VAL A N 1
ATOM 1577 C CA . VAL A 1 191 ? 9.130 -7.700 -9.583 1.00 92.31 191 VAL A CA 1
ATOM 1578 C C . VAL A 1 191 ? 8.398 -7.306 -8.305 1.00 92.31 191 VAL A C 1
ATOM 1580 O O . VAL A 1 191 ? 7.805 -6.229 -8.225 1.00 92.31 191 VAL A O 1
ATOM 1583 N N . PHE A 1 192 ? 8.424 -8.200 -7.321 1.00 95.00 192 PHE A N 1
ATOM 1584 C CA . PHE A 1 192 ? 7.728 -8.050 -6.045 1.00 95.00 192 PHE A CA 1
ATOM 1585 C C . PHE A 1 192 ? 8.661 -7.424 -5.013 1.00 95.00 192 PHE A C 1
ATOM 1587 O O . PHE A 1 192 ? 9.725 -7.972 -4.741 1.00 95.00 192 PHE A O 1
ATOM 1594 N N . TYR A 1 193 ? 8.267 -6.311 -4.410 1.00 96.56 193 TYR A N 1
ATOM 1595 C CA . TYR A 1 193 ? 9.035 -5.600 -3.396 1.00 96.56 193 TYR A CA 1
ATOM 1596 C C . TYR A 1 193 ? 8.309 -5.640 -2.058 1.00 96.56 193 TYR A C 1
ATOM 1598 O O . TYR A 1 193 ? 7.154 -5.236 -1.967 1.00 96.56 193 TYR A O 1
ATOM 1606 N N . ALA A 1 194 ? 9.006 -6.071 -1.013 1.00 97.31 194 ALA A N 1
ATOM 1607 C CA . ALA A 1 194 ? 8.517 -6.053 0.362 1.00 97.31 194 ALA A CA 1
ATOM 1608 C C . ALA A 1 194 ? 9.673 -5.757 1.315 1.00 97.31 194 ALA A C 1
ATOM 1610 O O . ALA A 1 194 ? 10.841 -5.873 0.938 1.00 97.31 194 ALA A O 1
ATOM 1611 N N . ASN A 1 195 ? 9.366 -5.375 2.554 1.00 96.00 195 ASN A N 1
ATOM 1612 C CA . ASN A 1 195 ? 10.403 -5.205 3.570 1.00 96.00 195 ASN A CA 1
ATOM 1613 C C . ASN A 1 195 ? 11.007 -6.552 4.003 1.00 96.00 195 ASN A C 1
ATOM 1615 O O . ASN A 1 195 ? 12.206 -6.642 4.254 1.00 96.00 195 ASN A O 1
ATOM 1619 N N . CYS A 1 196 ? 10.181 -7.599 4.031 1.00 95.44 196 CYS A N 1
ATOM 1620 C CA . CYS A 1 196 ? 10.575 -8.975 4.292 1.00 95.44 196 CYS A CA 1
ATOM 1621 C C . CYS A 1 196 ? 9.731 -9.913 3.417 1.00 95.44 196 CYS A C 1
ATOM 1623 O O . CYS A 1 196 ? 8.547 -9.659 3.206 1.00 95.44 196 CYS A O 1
ATOM 1625 N N . HIS A 1 197 ? 10.333 -10.983 2.894 1.00 94.81 197 HIS A N 1
ATOM 1626 C CA . HIS A 1 197 ? 9.679 -11.879 1.936 1.00 94.81 197 HIS A CA 1
ATOM 1627 C C . HIS A 1 197 ? 9.443 -13.275 2.501 1.00 94.81 197 HIS A C 1
ATOM 1629 O O . HIS A 1 197 ? 10.362 -13.905 3.026 1.00 94.81 197 HIS A O 1
ATOM 1635 N N . ALA A 1 198 ? 8.238 -13.795 2.268 1.00 95.56 198 ALA A N 1
ATOM 1636 C CA . ALA A 1 198 ? 7.991 -15.232 2.238 1.00 95.56 198 ALA A CA 1
ATOM 1637 C C . ALA A 1 198 ? 8.679 -15.877 1.023 1.00 95.56 198 ALA A C 1
ATOM 1639 O O . ALA A 1 198 ? 9.011 -15.192 0.060 1.00 95.56 198 ALA A O 1
ATOM 1640 N N . ASN A 1 199 ? 8.875 -17.198 1.047 1.00 92.50 199 ASN A N 1
ATOM 1641 C CA . ASN A 1 199 ? 9.356 -17.954 -0.111 1.00 92.50 199 ASN A CA 1
ATOM 1642 C C . ASN A 1 199 ? 8.446 -19.175 -0.354 1.00 92.50 199 ASN A C 1
ATOM 1644 O O . ASN A 1 199 ? 8.503 -20.111 0.451 1.00 92.50 199 ASN A O 1
ATOM 1648 N N . PRO A 1 200 ? 7.611 -19.195 -1.415 1.00 92.94 200 PRO A N 1
ATOM 1649 C CA . PRO A 1 200 ? 7.480 -18.208 -2.510 1.00 92.94 200 PRO A CA 1
ATOM 1650 C C . PRO A 1 200 ? 6.953 -16.829 -2.045 1.00 92.94 200 PRO A C 1
ATOM 1652 O O . PRO A 1 200 ? 6.484 -16.737 -0.909 1.00 92.94 200 PRO A O 1
ATOM 1655 N N . PRO A 1 201 ? 7.021 -15.761 -2.875 1.00 93.19 201 PRO A N 1
ATOM 1656 C CA . PRO A 1 201 ? 6.628 -14.427 -2.438 1.00 93.19 201 PRO A CA 1
ATOM 1657 C C . PRO A 1 201 ? 5.123 -14.402 -2.188 1.00 93.19 201 PRO A C 1
ATOM 1659 O O . PRO A 1 201 ? 4.329 -14.765 -3.057 1.00 93.19 201 PRO A O 1
ATOM 1662 N N . ASP A 1 202 ? 4.737 -13.979 -0.991 1.00 97.06 202 ASP A N 1
ATOM 1663 C CA . ASP A 1 202 ? 3.344 -13.925 -0.566 1.00 97.06 202 ASP A CA 1
ATOM 1664 C C . ASP A 1 202 ? 3.131 -12.755 0.391 1.00 97.06 202 ASP A C 1
ATOM 1666 O O . ASP A 1 202 ? 3.427 -12.840 1.584 1.00 97.06 202 ASP A O 1
ATOM 1670 N N . PHE A 1 203 ? 2.614 -11.647 -0.138 1.00 98.12 203 PHE A N 1
ATOM 1671 C CA . PHE A 1 203 ? 2.389 -10.440 0.652 1.00 98.12 203 PHE A CA 1
ATOM 1672 C C . PHE A 1 203 ? 1.288 -10.599 1.708 1.00 98.12 203 PHE A C 1
ATOM 1674 O O . PHE A 1 203 ? 1.315 -9.887 2.709 1.00 98.12 203 PHE A O 1
ATOM 1681 N N . HIS A 1 204 ? 0.377 -11.570 1.551 1.00 97.81 204 HIS A N 1
ATOM 1682 C CA . HIS A 1 204 ? -0.695 -11.838 2.518 1.00 97.81 204 HIS A CA 1
ATOM 1683 C C . HIS A 1 204 ? -0.209 -12.589 3.767 1.00 97.81 204 HIS A C 1
ATOM 1685 O O . HIS A 1 204 ? -0.966 -12.746 4.726 1.00 97.81 204 HIS A O 1
ATOM 1691 N N . ASN A 1 205 ? 1.030 -13.091 3.775 1.00 97.25 205 ASN A N 1
ATOM 1692 C CA . ASN A 1 205 ? 1.540 -13.861 4.899 1.00 97.25 205 ASN A CA 1
ATOM 1693 C C . ASN A 1 205 ? 1.946 -12.942 6.064 1.00 97.25 205 ASN A C 1
ATOM 1695 O O . ASN A 1 205 ? 3.056 -12.405 6.103 1.00 97.25 205 ASN A O 1
ATOM 1699 N N . LYS A 1 206 ? 1.051 -12.827 7.052 1.00 96.19 206 LYS A N 1
ATOM 1700 C CA . LYS A 1 206 ? 1.211 -11.996 8.257 1.00 96.19 206 LYS A CA 1
ATOM 1701 C C . LYS A 1 206 ? 2.472 -12.273 9.079 1.00 96.19 206 LYS A C 1
ATOM 1703 O O . LYS A 1 206 ? 2.868 -11.414 9.864 1.00 96.19 206 LYS A O 1
ATOM 1708 N N . ALA A 1 207 ? 3.113 -13.435 8.924 1.00 96.12 207 ALA A N 1
ATOM 1709 C CA . ALA A 1 207 ? 4.377 -13.737 9.601 1.00 96.12 207 ALA A CA 1
ATOM 1710 C C . ALA A 1 207 ? 5.539 -12.840 9.132 1.00 96.12 207 ALA A C 1
ATOM 1712 O O . ALA A 1 207 ? 6.545 -12.731 9.828 1.00 96.12 207 ALA A O 1
ATOM 1713 N N . TYR A 1 208 ? 5.394 -12.202 7.967 1.00 97.06 208 TYR A N 1
ATOM 1714 C CA . TYR A 1 208 ? 6.393 -11.315 7.367 1.00 97.06 208 TYR A CA 1
ATOM 1715 C C . TYR A 1 208 ? 6.027 -9.832 7.482 1.00 97.06 208 TYR A C 1
ATOM 1717 O O . TYR A 1 208 ? 6.738 -8.981 6.950 1.00 97.06 208 TYR A O 1
ATOM 1725 N N . TRP A 1 209 ? 4.923 -9.510 8.160 1.00 97.44 209 TRP A N 1
ATOM 1726 C CA . TRP A 1 209 ? 4.499 -8.131 8.382 1.00 97.44 209 TRP A CA 1
ATOM 1727 C C . TRP A 1 209 ? 5.209 -7.549 9.602 1.00 97.44 209 TRP A C 1
ATOM 1729 O O . TRP A 1 209 ? 5.539 -8.265 10.548 1.00 97.44 209 TRP A O 1
ATOM 1739 N N . GLN A 1 210 ? 5.414 -6.236 9.599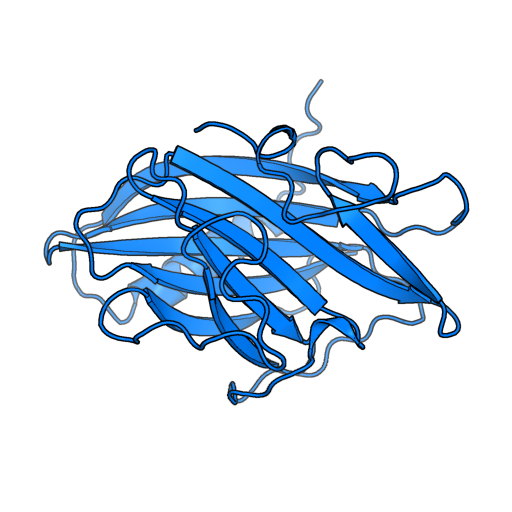 1.00 95.69 210 GLN A N 1
ATOM 1740 C CA . GLN A 1 210 ? 6.040 -5.543 10.717 1.00 95.69 210 GLN A CA 1
ATOM 1741 C C . GLN A 1 210 ? 5.009 -5.291 11.817 1.00 95.69 210 GLN A C 1
ATOM 1743 O O . GLN A 1 210 ? 3.987 -4.659 11.556 1.00 95.69 210 GLN A O 1
ATOM 1748 N N . THR A 1 211 ? 5.302 -5.730 13.041 1.00 93.12 211 THR A N 1
ATOM 1749 C CA . THR A 1 211 ? 4.563 -5.318 14.245 1.00 93.12 211 THR A CA 1
ATOM 1750 C C . THR A 1 211 ? 4.949 -3.891 14.632 1.00 93.12 211 THR A C 1
ATOM 1752 O O . THR A 1 211 ? 6.137 -3.550 14.571 1.00 93.12 211 THR A O 1
ATOM 1755 N N . LEU A 1 212 ? 3.958 -3.081 15.010 1.00 86.62 212 LEU A N 1
ATOM 1756 C CA . LEU A 1 212 ? 4.110 -1.668 15.380 1.00 86.62 212 LEU A CA 1
ATOM 1757 C C . LEU A 1 212 ? 3.984 -1.430 16.889 1.00 86.62 212 LEU A C 1
ATOM 1759 O O . LEU A 1 212 ? 3.259 -2.204 17.552 1.00 86.62 212 LEU A O 1
#

Sequence (212 aa):
MTALLPPAIEQNLYKTHQQVFDKAGSSKHNIWQQVFYLIPFSDVAVTAPKIVVYADFLSYTNDKNHLILSYFIEKIPDNHLDTITKHKRADFLWQENCLECFIEYNEQDAYFESNVALDGRYNLYHFDDYRTPNSLPPRWADSSDIDIWLIKNSAIVDDFYAYHVCLDSHKTAIITKLNPTVILYQNKVPVFYANCHANPPDFHNKAYWQTL